Protein AF-A0A6A5BHD7-F1 (afdb_monomer_lite)

Structure (mmCIF, N/CA/C/O backbone):
data_AF-A0A6A5BHD7-F1
#
_entry.id   AF-A0A6A5BHD7-F1
#
loop_
_atom_site.group_PDB
_atom_site.id
_atom_site.type_symbol
_atom_site.label_atom_id
_atom_site.label_alt_id
_atom_site.label_comp_id
_atom_site.label_asym_id
_atom_site.label_entity_id
_atom_site.label_seq_id
_atom_site.pdbx_PDB_ins_code
_atom_site.Cartn_x
_atom_site.Cartn_y
_atom_site.Cartn_z
_atom_site.occupancy
_atom_site.B_iso_or_equiv
_atom_site.auth_seq_id
_atom_site.auth_comp_id
_atom_site.auth_asym_id
_atom_site.auth_atom_id
_atom_site.pdbx_PDB_model_num
ATOM 1 N N . MET A 1 1 ? 25.020 -2.806 3.736 1.00 28.98 1 MET A N 1
ATOM 2 C CA . MET A 1 1 ? 23.870 -2.711 4.658 1.00 28.98 1 MET A CA 1
ATOM 3 C C . MET A 1 1 ? 22.993 -1.577 4.159 1.00 28.98 1 MET A C 1
ATOM 5 O O . MET A 1 1 ? 23.490 -0.468 4.025 1.00 28.98 1 MET A O 1
ATOM 9 N N . SER A 1 2 ? 21.766 -1.870 3.727 1.00 33.91 2 SER A N 1
ATOM 10 C CA . SER A 1 2 ? 20.830 -0.842 3.258 1.00 33.91 2 SER A CA 1
ATOM 11 C C . SER A 1 2 ? 20.246 -0.169 4.496 1.00 33.91 2 SER A C 1
ATOM 13 O O . SER A 1 2 ? 19.493 -0.805 5.227 1.00 33.91 2 SER A O 1
ATOM 15 N N . HIS A 1 3 ? 20.656 1.067 4.783 1.00 40.78 3 HIS A N 1
ATOM 16 C CA . HIS A 1 3 ? 20.033 1.855 5.842 1.00 40.78 3 HIS A CA 1
ATOM 17 C C . HIS A 1 3 ? 18.577 2.105 5.439 1.00 40.78 3 HIS A C 1
ATOM 19 O O . HIS A 1 3 ? 18.302 2.838 4.489 1.00 40.78 3 HIS A O 1
ATOM 25 N N . ARG A 1 4 ? 17.641 1.430 6.111 1.00 53.47 4 ARG A N 1
ATOM 26 C CA . ARG A 1 4 ? 16.209 1.652 5.914 1.00 53.47 4 ARG A CA 1
ATOM 27 C C . ARG A 1 4 ? 15.870 3.001 6.536 1.00 53.47 4 ARG A C 1
ATOM 29 O O . ARG A 1 4 ? 16.012 3.181 7.741 1.00 53.47 4 ARG A O 1
ATOM 36 N N . HIS A 1 5 ? 15.485 3.962 5.703 1.00 55.59 5 HIS A N 1
ATOM 37 C CA . HIS A 1 5 ? 15.100 5.282 6.186 1.00 55.59 5 HIS A CA 1
ATOM 38 C C . HIS A 1 5 ? 13.747 5.220 6.917 1.00 55.59 5 HIS A C 1
ATOM 40 O O . HIS A 1 5 ? 12.854 4.480 6.481 1.00 55.59 5 HIS A O 1
ATOM 46 N N . PRO A 1 6 ? 13.572 5.990 8.005 1.00 58.59 6 PRO A N 1
ATOM 47 C CA . PRO A 1 6 ? 12.284 6.119 8.671 1.00 58.59 6 PRO A CA 1
ATOM 48 C C . PRO A 1 6 ? 11.197 6.618 7.704 1.00 58.59 6 PRO A C 1
ATOM 50 O O . PRO A 1 6 ? 11.456 7.379 6.773 1.00 58.59 6 PRO A O 1
ATOM 53 N N . LEU A 1 7 ? 9.956 6.198 7.938 1.00 65.31 7 LEU A N 1
ATOM 54 C CA . LEU A 1 7 ? 8.751 6.696 7.295 1.00 65.31 7 LEU A CA 1
ATOM 55 C C . LEU A 1 7 ? 8.482 8.036 7.955 1.00 65.31 7 LEU A C 1
ATOM 57 O O . LEU A 1 7 ? 7.731 8.168 8.925 1.00 65.31 7 LEU A O 1
ATOM 61 N N . GLU A 1 8 ? 9.163 9.047 7.442 1.00 71.19 8 GLU A N 1
ATOM 62 C CA . GLU A 1 8 ? 8.955 10.412 7.867 1.00 71.19 8 GLU A CA 1
ATOM 63 C C . GLU A 1 8 ? 7.614 10.882 7.300 1.00 71.19 8 GLU A C 1
ATOM 65 O O . GLU A 1 8 ? 7.475 11.215 6.122 1.00 71.19 8 GLU A O 1
ATOM 70 N N . THR A 1 9 ? 6.586 10.900 8.149 1.00 68.88 9 THR A N 1
ATOM 71 C CA . THR A 1 9 ? 5.260 11.430 7.795 1.00 68.88 9 THR A CA 1
ATOM 72 C C . THR A 1 9 ? 5.340 12.867 7.273 1.00 68.88 9 THR A C 1
ATOM 74 O O . THR A 1 9 ? 4.521 13.272 6.446 1.00 68.88 9 THR A O 1
ATOM 77 N N . GLU A 1 10 ? 6.354 13.623 7.694 1.00 73.94 10 GLU A N 1
ATOM 78 C CA . GLU A 1 10 ? 6.669 14.947 7.157 1.00 73.94 10 GLU A CA 1
ATOM 79 C C . GLU A 1 10 ? 7.048 14.894 5.673 1.00 73.94 10 GLU A C 1
ATOM 81 O O . GLU A 1 10 ? 6.494 15.656 4.881 1.00 73.94 10 GLU A O 1
ATOM 86 N N . VAL A 1 11 ? 7.898 13.946 5.262 1.00 78.62 11 VAL A N 1
ATOM 87 C CA . VAL A 1 11 ? 8.278 13.734 3.854 1.00 78.62 11 VAL A CA 1
ATOM 88 C C . VAL A 1 11 ? 7.065 13.341 3.021 1.00 78.62 11 VAL A C 1
ATOM 90 O O . VAL A 1 11 ? 6.860 13.879 1.932 1.00 78.62 11 VAL A O 1
ATOM 93 N N . LEU A 1 12 ? 6.212 12.456 3.542 1.00 80.25 12 LEU A N 1
ATOM 94 C CA . LEU A 1 12 ? 4.967 12.083 2.872 1.00 80.25 12 LEU A CA 1
ATOM 95 C C . LEU A 1 12 ? 4.050 13.302 2.695 1.00 80.25 12 LEU A C 1
ATOM 97 O O . LEU A 1 12 ? 3.541 13.559 1.605 1.00 80.25 12 LEU A O 1
ATOM 101 N N . THR A 1 13 ? 3.868 14.082 3.758 1.00 79.94 13 THR A N 1
ATOM 102 C CA . THR A 1 13 ? 3.036 15.290 3.739 1.00 79.94 13 THR A CA 1
ATOM 103 C C . THR A 1 13 ? 3.578 16.314 2.745 1.00 79.94 13 THR A C 1
ATOM 105 O O . THR A 1 13 ? 2.802 16.893 1.979 1.00 79.94 13 THR A O 1
ATOM 108 N N . ALA A 1 14 ? 4.899 16.502 2.706 1.00 83.81 14 ALA A N 1
ATOM 109 C CA . ALA A 1 14 ? 5.571 17.360 1.742 1.00 83.81 14 ALA A CA 1
ATOM 110 C C . ALA A 1 14 ? 5.354 16.860 0.309 1.00 83.81 14 ALA A C 1
ATOM 112 O O . ALA A 1 14 ? 4.962 17.651 -0.547 1.00 83.81 14 ALA A O 1
ATOM 113 N N . LEU A 1 15 ? 5.520 15.558 0.049 1.00 86.06 15 LEU A N 1
ATOM 114 C CA . LEU A 1 15 ? 5.271 14.954 -1.261 1.00 86.06 15 LEU A CA 1
ATOM 115 C C . LEU A 1 15 ? 3.849 15.253 -1.747 1.00 86.06 15 LEU A C 1
ATOM 117 O O . LEU A 1 15 ? 3.682 15.807 -2.831 1.00 86.06 15 LEU A O 1
ATOM 121 N N . TYR A 1 16 ? 2.825 14.970 -0.940 1.00 84.81 16 TYR A N 1
ATOM 122 C CA . TYR A 1 16 ? 1.438 15.264 -1.316 1.00 84.81 16 TYR A CA 1
ATOM 123 C C . TYR A 1 16 ? 1.171 16.759 -1.489 1.00 84.81 16 TYR A C 1
ATOM 125 O O . TYR A 1 16 ? 0.423 17.151 -2.386 1.00 84.81 16 TYR A O 1
ATOM 133 N N . HIS A 1 17 ? 1.803 17.609 -0.677 1.00 83.38 17 HIS A N 1
ATOM 134 C CA . HIS A 1 17 ? 1.739 19.051 -0.869 1.00 83.38 17 HIS A CA 1
ATOM 135 C C . HIS A 1 17 ? 2.316 19.453 -2.236 1.00 83.38 17 HIS A C 1
ATOM 137 O O . HIS A 1 17 ? 1.659 20.189 -2.970 1.00 83.38 17 HIS A O 1
ATOM 143 N N . TYR A 1 18 ? 3.479 18.930 -2.630 1.00 83.75 18 TYR A N 1
ATOM 144 C CA . TYR A 1 18 ? 4.060 19.181 -3.952 1.00 83.75 18 TYR A CA 1
ATOM 145 C C . TYR A 1 18 ? 3.189 18.651 -5.089 1.00 83.75 18 TYR A C 1
ATOM 147 O O . TYR A 1 18 ? 2.979 19.374 -6.058 1.00 83.75 18 TYR A O 1
ATOM 155 N N . LEU A 1 19 ? 2.627 17.449 -4.955 1.00 83.94 19 LEU A N 1
ATOM 156 C CA . LEU A 1 19 ? 1.719 16.875 -5.952 1.00 83.94 19 LEU A CA 1
ATOM 157 C C . LEU A 1 19 ? 0.441 17.702 -6.132 1.00 83.94 19 LEU A C 1
ATOM 159 O O . LEU A 1 19 ? -0.115 17.751 -7.227 1.00 83.94 19 LEU A O 1
ATOM 163 N N . SER A 1 20 ? -0.008 18.387 -5.077 1.00 80.88 20 SER A N 1
ATOM 164 C CA . SER A 1 20 ? -1.163 19.285 -5.139 1.00 80.88 20 SER A CA 1
ATOM 165 C C . SER A 1 20 ? -0.862 20.647 -5.777 1.00 80.88 20 SER A C 1
ATOM 167 O O . SER A 1 20 ? -1.795 21.322 -6.220 1.00 80.88 20 SER A O 1
ATOM 169 N N . LYS A 1 21 ? 0.413 21.063 -5.867 1.00 81.19 21 LYS A N 1
ATOM 170 C CA . LYS A 1 21 ? 0.779 22.361 -6.453 1.00 81.19 21 LYS A CA 1
ATOM 171 C C . LYS A 1 21 ? 0.389 22.410 -7.925 1.00 81.19 21 LYS A C 1
ATOM 173 O O . LYS A 1 21 ? 0.628 21.476 -8.686 1.00 81.19 21 LYS A O 1
ATOM 178 N N . LYS A 1 22 ? -0.193 23.540 -8.318 1.00 80.88 22 LYS A N 1
ATOM 179 C CA . LYS A 1 22 ? -0.599 23.798 -9.697 1.00 80.88 22 LYS A CA 1
ATOM 180 C C . LYS A 1 22 ? 0.584 24.313 -10.516 1.00 80.88 22 LYS A C 1
ATOM 182 O O . LYS A 1 22 ? 1.356 25.148 -10.044 1.00 80.88 22 LYS A O 1
ATOM 187 N N . ASN A 1 23 ? 0.728 23.813 -11.739 1.00 80.00 23 ASN A N 1
ATOM 188 C CA . ASN A 1 23 ? 1.679 24.327 -12.721 1.00 80.00 23 ASN A CA 1
ATOM 189 C C . ASN A 1 23 ? 1.184 25.669 -13.313 1.00 80.00 23 ASN A C 1
ATOM 191 O O . ASN A 1 23 ? 0.120 26.178 -12.955 1.00 80.00 23 ASN A O 1
ATOM 195 N N . LYS A 1 24 ? 1.937 26.239 -14.265 1.00 82.12 24 LYS A N 1
ATOM 196 C CA . LYS A 1 24 ? 1.553 27.475 -14.982 1.00 82.12 24 LYS A CA 1
ATOM 197 C C . LYS A 1 24 ? 0.219 27.360 -15.743 1.00 82.12 24 LYS A C 1
ATOM 199 O O . LYS A 1 24 ? -0.379 28.379 -16.062 1.00 82.12 24 LYS A O 1
ATOM 204 N N . HIS A 1 25 ? -0.236 26.137 -16.011 1.00 78.25 25 HIS A N 1
ATOM 205 C CA . HIS A 1 25 ? -1.494 25.808 -16.682 1.00 78.25 25 HIS A CA 1
ATOM 206 C C . HIS A 1 25 ? -2.632 25.478 -15.698 1.00 78.25 25 HIS A C 1
ATOM 208 O O . HIS A 1 25 ? -3.688 25.026 -16.120 1.00 78.25 25 HIS A O 1
ATOM 214 N N . LEU A 1 26 ? -2.442 25.727 -14.394 1.00 76.50 26 LEU A N 1
ATOM 215 C CA . LEU A 1 26 ? -3.400 25.446 -13.316 1.00 76.50 26 LEU A CA 1
ATOM 216 C C . LEU A 1 26 ? -3.685 23.953 -13.063 1.00 76.50 26 LEU A C 1
ATOM 218 O O . LEU A 1 26 ? -4.644 23.620 -12.363 1.00 76.50 26 LEU A O 1
ATOM 222 N N . GLU A 1 27 ? -2.824 23.063 -13.553 1.00 71.94 27 GLU A N 1
ATOM 223 C CA . GLU A 1 27 ? -2.948 21.612 -13.397 1.00 71.94 27 GLU A CA 1
ATOM 224 C C . GLU A 1 27 ? -2.026 21.091 -12.289 1.00 71.94 27 GLU A C 1
ATOM 226 O O . GLU A 1 27 ? -0.867 21.502 -12.180 1.00 71.94 27 GLU A O 1
ATOM 231 N N . SER A 1 28 ? -2.515 20.140 -11.494 1.00 75.88 28 SER A N 1
ATOM 232 C CA . SER A 1 28 ? -1.716 19.407 -10.506 1.00 75.88 28 SER A CA 1
ATOM 233 C C . SER A 1 28 ? -1.125 18.148 -11.150 1.00 75.88 28 SER A C 1
ATOM 235 O O . SER A 1 28 ? -1.884 17.296 -11.602 1.00 75.88 28 SER A O 1
ATOM 237 N N . CYS A 1 29 ? 0.210 18.049 -11.216 1.00 75.12 29 CYS A N 1
ATOM 238 C CA . CYS A 1 29 ? 1.005 16.887 -11.665 1.00 75.12 29 CYS A CA 1
ATOM 239 C C . CYS A 1 29 ? 0.253 15.842 -12.538 1.00 75.12 29 CYS A C 1
ATOM 241 O O . CYS A 1 29 ? 0.052 14.709 -12.099 1.00 75.12 29 CYS A O 1
ATOM 243 N N . PRO A 1 30 ? -0.132 16.165 -13.792 1.00 70.00 30 PRO A N 1
ATOM 244 C CA . PRO A 1 30 ? -1.122 15.392 -14.564 1.00 70.00 30 PRO A CA 1
ATOM 245 C C . PRO A 1 30 ? -0.683 13.967 -14.952 1.00 70.00 30 PRO A C 1
ATOM 247 O O . PRO A 1 30 ? -1.522 13.133 -15.323 1.00 70.00 30 PRO A O 1
ATOM 250 N N . CYS A 1 31 ? 0.622 13.694 -14.876 1.00 78.62 31 CYS A N 1
ATOM 251 C CA . CYS A 1 31 ? 1.233 12.399 -15.177 1.00 78.62 31 CYS A CA 1
ATOM 252 C C . CYS A 1 31 ? 1.369 11.489 -13.949 1.00 78.62 31 CYS A C 1
ATOM 254 O O . CYS A 1 31 ? 1.726 10.323 -14.104 1.00 78.62 31 CYS A O 1
ATOM 256 N N . VAL A 1 32 ? 1.116 12.004 -12.743 1.00 81.50 32 VAL A N 1
ATOM 257 C CA . VAL A 1 32 ? 1.241 11.238 -11.503 1.00 81.50 32 VAL A CA 1
ATOM 258 C C . VAL A 1 32 ? -0.152 10.853 -11.026 1.00 81.50 32 VAL A C 1
ATOM 260 O O . VAL A 1 32 ? -0.992 11.705 -10.732 1.00 81.50 32 VAL A O 1
ATOM 263 N N . ILE A 1 33 ? -0.392 9.547 -10.964 1.00 83.44 33 ILE A N 1
ATOM 264 C CA . ILE A 1 33 ? -1.601 8.979 -10.377 1.00 83.44 33 ILE A CA 1
ATOM 265 C C . ILE A 1 33 ? -1.223 8.444 -9.006 1.00 83.44 33 ILE A C 1
ATOM 267 O O . ILE A 1 33 ? -0.266 7.679 -8.894 1.00 83.44 33 ILE A O 1
ATOM 271 N N . VAL A 1 34 ? -1.966 8.840 -7.978 1.00 86.25 34 VAL A N 1
ATOM 272 C CA . VAL A 1 34 ? -1.714 8.380 -6.613 1.00 86.25 34 VAL A CA 1
ATOM 273 C C . VAL A 1 34 ? -2.945 7.665 -6.071 1.00 86.25 34 VAL A C 1
ATOM 275 O O . VAL A 1 34 ? -4.051 8.207 -6.157 1.00 86.25 34 VAL A O 1
ATOM 278 N N . PRO A 1 35 ? -2.778 6.458 -5.506 1.00 91.50 35 PRO A N 1
ATOM 279 C CA . PRO A 1 35 ? -3.878 5.738 -4.884 1.00 91.50 35 PRO A CA 1
ATOM 280 C C . PRO A 1 35 ? -4.450 6.493 -3.683 1.00 91.50 35 PRO A C 1
ATOM 282 O O . PRO A 1 35 ? -3.782 7.334 -3.072 1.00 91.50 35 PRO A O 1
ATOM 285 N N . GLN A 1 36 ? -5.670 6.131 -3.283 1.00 92.94 36 GLN A N 1
ATOM 286 C CA . GLN A 1 36 ? -6.242 6.603 -2.020 1.00 92.94 36 GLN A CA 1
ATOM 287 C C . GLN A 1 36 ? -5.286 6.267 -0.879 1.00 92.94 36 GLN A C 1
ATOM 289 O O . GLN A 1 36 ? -4.905 5.109 -0.724 1.00 92.94 36 GLN A O 1
ATOM 294 N N . THR A 1 37 ? -4.876 7.268 -0.106 1.00 94.62 37 THR A N 1
ATOM 295 C CA . THR A 1 37 ? -3.832 7.094 0.908 1.00 94.62 37 THR A CA 1
ATOM 296 C C . THR A 1 37 ? -4.228 7.772 2.205 1.00 94.62 37 THR A C 1
ATOM 298 O O . THR A 1 37 ? -4.545 8.958 2.225 1.00 94.62 37 THR A O 1
ATOM 301 N N . ILE A 1 38 ? -4.196 7.021 3.297 1.00 93.94 38 ILE A N 1
ATOM 302 C CA . ILE A 1 38 ? -4.609 7.449 4.628 1.00 93.94 38 ILE A CA 1
ATOM 303 C C . ILE A 1 38 ? -3.418 7.318 5.561 1.00 93.94 38 ILE A C 1
ATOM 305 O O . ILE A 1 38 ? -2.790 6.264 5.647 1.00 93.94 38 ILE A O 1
ATOM 309 N N . VAL A 1 39 ? -3.119 8.396 6.270 1.00 92.69 39 VAL A N 1
ATOM 310 C CA . VAL A 1 39 ? -2.067 8.428 7.281 1.00 92.69 39 VAL A CA 1
ATOM 311 C C . VAL A 1 39 ? -2.676 8.072 8.627 1.00 92.69 39 VAL A C 1
ATOM 313 O O . VAL A 1 39 ? -3.694 8.643 9.023 1.00 92.69 39 VAL A O 1
ATOM 316 N N . TYR A 1 40 ? -2.043 7.133 9.319 1.00 90.88 40 TYR A N 1
ATOM 317 C CA . TYR A 1 40 ? -2.366 6.746 10.682 1.00 90.88 40 TYR A CA 1
ATOM 318 C C . TYR A 1 40 ? -1.301 7.268 11.639 1.00 90.88 40 TYR A C 1
ATOM 320 O O . TYR A 1 40 ? -0.113 6.981 11.484 1.00 90.88 40 TYR A O 1
ATOM 328 N N . GLU A 1 41 ? -1.743 7.983 12.670 1.00 88.50 41 GLU A N 1
ATOM 329 C CA . GLU A 1 41 ? -0.914 8.375 13.808 1.00 88.50 41 GLU A CA 1
ATOM 330 C C . GLU A 1 41 ? -1.660 8.058 15.099 1.00 88.50 41 GLU A C 1
ATOM 332 O O . GLU A 1 41 ? -2.876 8.235 15.184 1.00 88.50 41 GLU A O 1
ATOM 337 N N . HIS A 1 42 ? -0.936 7.577 16.110 1.00 84.25 42 HIS A N 1
ATOM 338 C CA . HIS A 1 42 ? -1.503 7.258 17.423 1.00 84.25 42 HIS A CA 1
ATOM 339 C C . HIS A 1 42 ? -2.784 6.404 17.347 1.00 84.25 42 HIS A C 1
ATOM 341 O O . HIS A 1 42 ? -3.722 6.640 18.101 1.00 84.25 42 HIS A O 1
ATOM 347 N N . ASN A 1 43 ? -2.827 5.414 16.443 1.00 84.00 43 ASN A N 1
ATOM 348 C CA . ASN A 1 43 ? -3.962 4.507 16.215 1.00 84.00 43 ASN A CA 1
ATOM 349 C C . ASN A 1 43 ? -5.217 5.118 15.546 1.00 84.00 43 ASN A C 1
ATOM 351 O O . ASN A 1 43 ? -6.237 4.433 15.419 1.00 84.00 43 ASN A O 1
ATOM 355 N N . PHE A 1 44 ? -5.168 6.360 15.059 1.00 88.00 44 PHE A N 1
ATOM 356 C CA . PHE A 1 44 ? -6.303 7.000 14.386 1.00 88.00 44 PHE A CA 1
ATOM 357 C C . PHE A 1 44 ? -5.916 7.539 13.003 1.00 88.00 44 PHE A C 1
ATOM 359 O O . PHE A 1 44 ? -4.775 7.963 12.804 1.00 88.00 44 PHE A O 1
ATOM 366 N N . PRO A 1 45 ? -6.846 7.524 12.030 1.00 91.69 45 PRO A N 1
ATOM 367 C CA . PRO A 1 45 ? -6.612 8.177 10.752 1.00 91.69 45 PRO A CA 1
ATOM 368 C C . PRO A 1 45 ? -6.542 9.694 10.974 1.00 91.69 45 PRO A C 1
ATOM 370 O O . PRO A 1 45 ? -7.446 10.280 11.569 1.00 91.69 45 PRO A O 1
ATOM 373 N N . THR A 1 46 ? -5.480 10.340 10.496 1.00 91.38 46 THR A N 1
ATOM 374 C CA . THR A 1 46 ? -5.264 11.789 10.668 1.00 91.38 46 THR A CA 1
ATOM 375 C C . THR A 1 46 ? -5.514 12.577 9.393 1.00 91.38 46 THR A C 1
ATOM 377 O O . THR A 1 46 ? -6.044 13.692 9.432 1.00 91.38 46 THR A O 1
ATOM 380 N N . VAL A 1 47 ? -5.156 11.995 8.249 1.00 92.25 47 VAL A N 1
ATOM 381 C CA . VAL A 1 47 ? -5.272 12.619 6.933 1.00 92.25 47 VAL A CA 1
ATOM 382 C C . VAL A 1 47 ? -5.616 11.566 5.892 1.00 92.25 47 VAL A C 1
ATOM 384 O O . VAL A 1 47 ? -5.053 10.475 5.904 1.00 92.25 47 VAL A O 1
ATOM 387 N N . TRP A 1 48 ? -6.485 11.920 4.948 1.00 93.56 48 TRP A N 1
ATOM 388 C CA . TRP A 1 48 ? -6.761 11.122 3.758 1.00 93.56 48 TRP A CA 1
ATOM 389 C C . TRP A 1 48 ? -6.498 11.947 2.500 1.00 93.56 48 TRP A C 1
ATOM 391 O O . TRP A 1 48 ? -7.159 12.953 2.233 1.00 93.56 48 TRP A O 1
ATOM 401 N N . TYR A 1 49 ? -5.509 11.508 1.731 1.00 91.75 49 TYR A N 1
ATOM 402 C CA . TYR A 1 49 ? -5.176 12.016 0.412 1.00 91.75 49 TYR A CA 1
ATOM 403 C C . TYR A 1 49 ? -5.945 11.245 -0.656 1.00 91.75 49 TYR A C 1
ATOM 405 O O . TYR A 1 49 ? -5.841 10.020 -0.765 1.00 91.75 49 TYR A O 1
ATOM 413 N N . GLN A 1 50 ? -6.708 11.986 -1.452 1.00 89.44 50 GLN A N 1
ATOM 414 C CA . GLN A 1 50 ? -7.545 11.458 -2.514 1.00 89.44 50 GLN A CA 1
ATOM 415 C C . GLN A 1 50 ? -7.267 12.214 -3.807 1.00 89.44 50 GLN A C 1
ATOM 417 O O . GLN A 1 50 ? -7.340 13.442 -3.846 1.00 89.44 50 GLN A O 1
ATOM 422 N N . GLN A 1 51 ? -7.017 11.481 -4.886 1.00 84.88 51 GLN A N 1
ATOM 423 C CA . GLN A 1 51 ? -7.081 12.045 -6.226 1.00 84.88 51 GLN A CA 1
ATOM 424 C C . GLN A 1 51 ? -8.514 11.914 -6.754 1.00 84.88 51 GLN A C 1
ATOM 426 O O . GLN A 1 51 ? -9.147 10.862 -6.641 1.00 84.88 51 GLN A O 1
ATOM 431 N N . THR A 1 52 ? -9.058 13.010 -7.272 1.00 80.12 52 THR A N 1
ATOM 432 C CA . THR A 1 52 ? -10.388 13.031 -7.894 1.00 80.12 52 THR A CA 1
ATOM 433 C C . THR A 1 52 ? -10.335 12.519 -9.332 1.00 80.12 52 THR A C 1
ATOM 435 O O . THR A 1 52 ? -9.262 12.421 -9.925 1.00 80.12 52 THR A O 1
ATOM 438 N N . ALA A 1 53 ? -11.502 12.253 -9.931 1.00 76.50 53 ALA A N 1
ATOM 439 C CA . ALA A 1 53 ? -11.604 11.884 -11.347 1.00 76.50 53 ALA A CA 1
ATOM 440 C C . ALA A 1 53 ? -10.944 12.918 -12.284 1.00 76.50 53 ALA A C 1
ATOM 442 O O . ALA A 1 53 ? -10.368 12.553 -13.304 1.00 76.50 53 ALA A O 1
ATOM 443 N N . ASN A 1 54 ? -10.936 14.194 -11.884 1.00 76.81 54 ASN A N 1
ATOM 444 C CA . ASN A 1 54 ? -10.317 15.291 -12.631 1.00 76.81 54 ASN A CA 1
ATOM 445 C C . ASN A 1 54 ? -8.802 15.411 -12.378 1.00 76.81 54 ASN A C 1
ATOM 447 O O . ASN A 1 54 ? -8.209 16.442 -12.677 1.00 76.81 54 ASN A O 1
ATOM 451 N N . LYS A 1 55 ? -8.177 14.391 -11.774 1.00 71.94 55 LYS A N 1
ATOM 452 C CA . LYS A 1 55 ? -6.765 14.357 -11.356 1.00 71.94 55 LYS A CA 1
ATOM 453 C C . LYS A 1 55 ? -6.359 15.406 -10.317 1.00 71.94 55 LYS A C 1
ATOM 455 O O . LYS A 1 55 ? -5.191 15.450 -9.940 1.00 71.94 55 LYS A O 1
ATOM 460 N N . GLU A 1 56 ? -7.299 16.191 -9.793 1.00 76.62 56 GLU A N 1
ATOM 461 C CA . GLU A 1 56 ? -7.025 17.116 -8.695 1.00 76.62 56 GLU A CA 1
ATOM 462 C C . GLU A 1 56 ? -6.822 16.360 -7.382 1.00 76.62 56 GLU A C 1
ATOM 464 O O . GLU A 1 56 ? -7.587 15.445 -7.054 1.00 76.62 56 GLU A O 1
ATOM 469 N N . PHE A 1 57 ? -5.825 16.792 -6.614 1.00 82.81 57 PHE A N 1
ATOM 470 C CA . PHE A 1 57 ? -5.534 16.274 -5.285 1.00 82.81 57 PHE A CA 1
ATOM 471 C C . PHE A 1 57 ? -6.368 16.982 -4.224 1.00 82.81 57 PHE A C 1
ATOM 473 O O . PHE A 1 57 ? -6.359 18.208 -4.118 1.00 82.81 57 PHE A O 1
ATOM 480 N N . LYS A 1 58 ? -7.054 16.193 -3.399 1.00 83.56 58 LYS A N 1
ATOM 481 C CA . LYS A 1 58 ? -7.804 16.654 -2.233 1.00 83.56 58 LYS A CA 1
ATOM 482 C C . LYS A 1 58 ? -7.244 16.020 -0.967 1.00 83.56 58 LYS A C 1
ATOM 484 O O . LYS A 1 58 ? -6.842 14.858 -0.956 1.00 83.56 58 LYS A O 1
ATOM 489 N N . LYS A 1 59 ? -7.245 16.809 0.105 1.00 87.75 59 LYS A N 1
ATOM 490 C CA . LYS A 1 59 ? -6.891 16.392 1.460 1.00 87.75 59 LYS A CA 1
ATOM 491 C C . LYS A 1 59 ? -8.148 16.469 2.319 1.00 87.75 59 LYS A C 1
ATOM 493 O O . LYS A 1 59 ? -8.728 17.545 2.425 1.00 87.75 59 LYS A O 1
ATOM 498 N N . LYS A 1 60 ? -8.532 15.352 2.929 1.00 89.38 60 LYS A N 1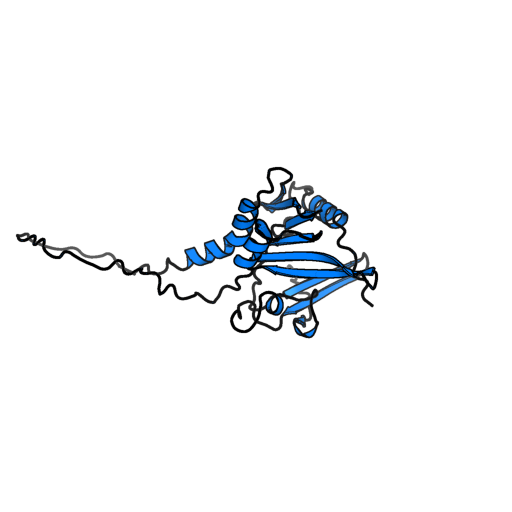
ATOM 499 C CA . LYS A 1 60 ? -9.578 15.273 3.954 1.00 89.38 60 LYS A CA 1
ATOM 500 C C . LYS A 1 60 ? -8.935 15.128 5.328 1.00 89.38 60 LYS 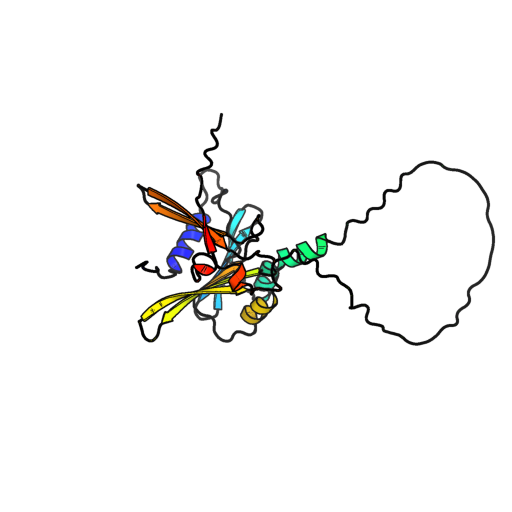A C 1
ATOM 502 O O . LYS A 1 60 ? -7.896 14.473 5.462 1.00 89.38 60 LYS A O 1
ATOM 507 N N . SER A 1 61 ? -9.533 15.735 6.346 1.00 87.19 61 SER A N 1
ATOM 508 C CA . SER A 1 61 ? -9.037 15.662 7.726 1.00 87.19 61 SER A CA 1
ATOM 509 C C . SER A 1 61 ? -10.158 15.808 8.748 1.00 87.19 61 SER A C 1
ATOM 511 O O . SER A 1 61 ? -11.226 16.340 8.448 1.00 87.19 61 SER A O 1
ATOM 513 N N . GLY A 1 62 ? -9.903 15.367 9.979 1.00 82.88 62 GLY A N 1
ATOM 514 C CA . GLY A 1 62 ? -10.861 15.494 11.074 1.00 82.88 62 GLY A CA 1
ATOM 515 C C . GLY A 1 62 ? -12.109 14.642 10.841 1.00 82.88 62 GLY A C 1
ATOM 516 O O . GLY A 1 62 ? -12.010 13.438 10.627 1.00 82.88 62 GLY A O 1
ATOM 517 N N . LYS A 1 63 ? -13.293 15.265 10.878 1.00 74.88 63 LYS A N 1
ATOM 518 C CA . LYS A 1 63 ? -14.590 14.560 10.834 1.00 74.88 63 LYS A CA 1
ATOM 519 C C . LYS A 1 63 ? -14.882 13.848 9.508 1.00 74.88 63 LYS A C 1
ATOM 521 O O . LYS A 1 63 ? -15.776 13.015 9.458 1.00 74.88 63 LYS A O 1
ATOM 526 N N . GLU A 1 64 ? -14.135 14.155 8.452 1.00 78.00 64 GLU A N 1
ATOM 527 C CA . GLU A 1 64 ? -14.284 13.528 7.132 1.00 78.00 64 GLU A CA 1
ATOM 528 C C . GLU A 1 64 ? -13.620 12.140 7.038 1.00 78.00 64 GLU A C 1
ATOM 530 O O . GLU A 1 64 ? -13.751 11.455 6.023 1.00 78.00 64 GLU A O 1
ATOM 535 N N . LEU A 1 65 ? -12.896 11.718 8.080 1.00 86.38 65 LEU A N 1
ATOM 536 C CA . LEU A 1 65 ? -12.174 10.446 8.147 1.00 86.38 65 LEU A CA 1
ATOM 537 C C . LEU A 1 65 ? -13.030 9.348 8.778 1.00 86.38 65 LEU A C 1
ATOM 539 O O . LEU A 1 65 ? -12.683 8.769 9.806 1.00 86.38 65 LEU A O 1
ATOM 543 N N . GLU A 1 66 ? -14.177 9.069 8.164 1.00 89.88 66 GLU A N 1
ATOM 544 C CA . GLU A 1 66 ? -15.064 8.011 8.633 1.00 89.88 66 GLU A CA 1
ATOM 545 C C . GLU A 1 66 ? -14.603 6.633 8.138 1.00 89.88 66 GLU A C 1
ATOM 547 O O . GLU A 1 66 ? -14.447 6.393 6.940 1.00 89.88 66 GLU A O 1
ATOM 552 N N . THR A 1 67 ? -14.468 5.682 9.061 1.00 91.69 67 THR A N 1
ATOM 553 C CA . THR A 1 67 ? -14.062 4.297 8.788 1.00 91.69 67 THR A CA 1
ATOM 554 C C . THR A 1 67 ? -14.918 3.610 7.718 1.00 91.69 67 THR A C 1
ATOM 556 O O . THR A 1 67 ? -14.391 2.911 6.854 1.00 91.69 67 THR A O 1
ATOM 559 N N . LYS A 1 68 ? -16.235 3.851 7.717 1.00 92.25 68 LYS A N 1
ATOM 560 C CA . LYS A 1 68 ? -17.152 3.314 6.698 1.00 92.25 68 LYS A CA 1
ATOM 561 C C . LYS A 1 68 ? -16.875 3.881 5.306 1.00 92.25 68 LYS A C 1
ATOM 563 O O . LYS A 1 68 ? -16.933 3.146 4.324 1.00 92.25 68 LYS A O 1
ATOM 568 N N . ALA A 1 69 ? -16.541 5.168 5.214 1.00 92.56 69 ALA A N 1
ATOM 569 C CA . ALA A 1 69 ? -16.185 5.796 3.945 1.00 92.56 69 ALA A CA 1
ATOM 570 C C . ALA A 1 69 ? -14.883 5.208 3.380 1.00 92.56 69 ALA A C 1
ATOM 572 O O . ALA A 1 69 ? -14.803 4.943 2.182 1.00 92.56 69 ALA A O 1
ATOM 573 N N . ILE A 1 70 ? -13.901 4.941 4.249 1.00 93.69 70 ILE A N 1
ATOM 574 C CA . ILE A 1 70 ? -12.640 4.283 3.880 1.00 93.69 70 ILE A CA 1
ATOM 575 C C . ILE A 1 70 ? -12.915 2.883 3.317 1.00 93.69 70 ILE A C 1
ATOM 577 O O . ILE A 1 70 ? -12.476 2.573 2.210 1.00 93.69 70 ILE A O 1
ATOM 581 N N . MET A 1 71 ? -13.693 2.069 4.040 1.00 94.88 71 MET A N 1
ATOM 582 C CA . MET A 1 71 ? -14.083 0.723 3.607 1.00 94.88 71 MET A CA 1
ATOM 583 C C . MET A 1 71 ? -14.743 0.742 2.220 1.00 94.88 71 MET A C 1
ATOM 585 O O . MET A 1 71 ? -14.327 0.019 1.313 1.00 94.88 71 MET A O 1
ATOM 589 N N . ASN A 1 72 ? -15.738 1.610 2.027 1.00 92.56 72 ASN A N 1
ATOM 590 C CA . ASN A 1 72 ? -16.468 1.711 0.764 1.00 92.56 72 ASN A CA 1
ATOM 591 C C . ASN A 1 72 ? -15.568 2.143 -0.403 1.00 92.56 72 ASN A C 1
ATOM 593 O O . ASN A 1 72 ? -15.711 1.638 -1.516 1.00 92.56 72 ASN A O 1
ATOM 597 N N . GLU A 1 73 ? -14.644 3.080 -0.178 1.00 92.19 73 GLU A N 1
ATOM 598 C CA . GLU A 1 73 ? -13.748 3.547 -1.237 1.00 92.19 73 GLU A CA 1
ATOM 599 C C . GLU A 1 73 ? -12.751 2.456 -1.650 1.00 92.19 73 GLU A C 1
ATOM 601 O O . GLU A 1 73 ? -12.572 2.197 -2.841 1.00 92.19 73 GLU A O 1
ATOM 606 N N . PHE A 1 74 ? -12.122 1.791 -0.680 1.00 93.69 74 PHE A N 1
ATOM 607 C CA . PHE A 1 74 ? -11.063 0.816 -0.944 1.00 93.69 74 PHE A CA 1
ATOM 608 C C . PHE A 1 74 ? -11.608 -0.455 -1.609 1.00 93.69 74 PHE A C 1
ATOM 610 O O . PHE A 1 74 ? -10.930 -1.055 -2.441 1.00 93.69 74 PHE A O 1
ATOM 617 N N . THR A 1 75 ? -12.860 -0.821 -1.324 1.00 92.62 75 THR A N 1
ATOM 618 C CA . THR A 1 75 ? -13.521 -2.012 -1.882 1.00 92.62 75 THR A CA 1
ATOM 619 C C . THR A 1 75 ? -14.282 -1.758 -3.189 1.00 92.62 75 THR A C 1
ATOM 621 O O . THR A 1 75 ? -14.687 -2.716 -3.855 1.00 92.62 75 THR A O 1
ATOM 624 N N . ARG A 1 76 ? -14.436 -0.496 -3.622 1.00 86.94 76 ARG A N 1
ATOM 625 C CA . ARG A 1 76 ? -15.250 -0.112 -4.793 1.00 86.94 76 ARG A CA 1
ATOM 626 C C . ARG A 1 76 ? -14.929 -0.922 -6.051 1.00 86.94 76 ARG A C 1
ATOM 628 O O . ARG A 1 76 ? -15.843 -1.385 -6.730 1.00 86.94 76 ARG A O 1
ATOM 635 N N . ASN A 1 77 ? -13.648 -1.110 -6.365 1.00 73.69 77 ASN A N 1
ATOM 636 C CA . ASN A 1 77 ? -13.228 -1.769 -7.607 1.00 73.69 77 ASN A CA 1
ATOM 637 C C . ASN A 1 77 ? -13.552 -3.272 -7.624 1.00 73.69 77 ASN A C 1
ATOM 639 O O . ASN A 1 77 ? -13.789 -3.835 -8.694 1.00 73.69 77 ASN A O 1
ATOM 643 N N . ILE A 1 78 ? -13.637 -3.912 -6.454 1.00 74.38 78 ILE A N 1
ATOM 644 C CA . ILE A 1 78 ? -14.100 -5.301 -6.340 1.00 74.38 78 ILE A CA 1
ATOM 645 C C . ILE A 1 78 ? -15.595 -5.372 -6.631 1.00 74.38 78 ILE A C 1
ATOM 647 O O . ILE A 1 78 ? -16.034 -6.207 -7.418 1.00 74.38 78 ILE A O 1
ATOM 651 N N . VAL A 1 79 ? -16.375 -4.480 -6.019 1.00 62.12 79 VAL A N 1
ATOM 652 C CA . VAL A 1 79 ? -17.834 -4.447 -6.178 1.00 62.12 79 VAL A CA 1
ATOM 653 C C . VAL A 1 79 ? -18.216 -4.175 -7.636 1.00 62.12 79 VAL A C 1
ATOM 655 O O . VAL A 1 79 ? -19.034 -4.899 -8.196 1.00 62.12 79 VAL A O 1
ATOM 658 N N . MET A 1 80 ? -17.560 -3.212 -8.289 1.00 58.47 80 MET A N 1
ATOM 659 C CA . MET A 1 80 ? -17.804 -2.898 -9.705 1.00 58.47 80 MET A CA 1
ATOM 660 C C . MET A 1 80 ? -17.447 -4.066 -10.634 1.00 58.47 80 MET A C 1
ATOM 662 O O . MET A 1 80 ? -18.203 -4.370 -11.554 1.00 58.47 80 MET A O 1
ATOM 666 N N . SER A 1 81 ? -16.347 -4.775 -10.357 1.00 54.59 81 SER A N 1
ATOM 667 C CA . SER A 1 81 ? -15.950 -5.957 -11.137 1.00 54.59 81 SER A CA 1
ATOM 668 C C . SER A 1 81 ? -16.944 -7.119 -11.006 1.00 54.59 81 SER A C 1
ATOM 670 O O . SER A 1 81 ? -17.089 -7.906 -11.936 1.00 54.59 81 SER A O 1
ATOM 672 N N . ARG A 1 82 ? -17.651 -7.231 -9.871 1.00 54.41 82 ARG A N 1
ATOM 673 C CA . ARG A 1 82 ? -18.684 -8.260 -9.650 1.00 54.41 82 ARG A CA 1
ATOM 674 C C . ARG A 1 82 ? -20.002 -7.934 -10.353 1.00 54.41 82 ARG A C 1
ATOM 676 O O . ARG A 1 82 ? -20.650 -8.845 -10.852 1.00 54.41 82 ARG A O 1
ATOM 683 N N . ILE A 1 83 ? -20.376 -6.656 -10.423 1.00 55.12 83 ILE A N 1
ATOM 684 C CA . ILE A 1 83 ? -21.610 -6.208 -11.091 1.00 55.12 83 ILE A CA 1
ATOM 685 C C . ILE A 1 83 ? -21.457 -6.242 -12.624 1.00 55.12 83 ILE A C 1
ATOM 687 O O . ILE A 1 83 ? -22.413 -6.537 -13.328 1.00 55.12 83 ILE A O 1
ATOM 691 N N . GLY A 1 84 ? -20.253 -6.010 -13.159 1.00 44.34 84 GLY A N 1
ATOM 692 C CA . GLY A 1 84 ? -19.997 -6.051 -14.607 1.00 44.34 84 GLY A CA 1
ATOM 693 C C . GLY A 1 84 ? -19.995 -7.450 -15.244 1.00 44.34 84 GLY A C 1
ATOM 694 O O . GLY A 1 84 ? -19.962 -7.551 -16.466 1.00 44.34 84 GLY A O 1
ATOM 695 N N . ALA A 1 85 ? -20.026 -8.528 -14.452 1.00 40.53 85 ALA A N 1
ATOM 696 C CA . ALA A 1 85 ? -19.997 -9.905 -14.956 1.00 40.53 85 ALA A CA 1
ATOM 697 C C . ALA A 1 85 ? -21.391 -10.494 -15.263 1.00 40.53 85 ALA A C 1
ATOM 699 O O . ALA A 1 85 ? -21.474 -11.616 -15.756 1.00 40.53 85 ALA A O 1
ATOM 700 N N . THR A 1 86 ? -22.483 -9.770 -14.988 1.00 33.66 86 THR A N 1
ATOM 701 C CA . THR A 1 86 ? -23.866 -10.268 -15.136 1.00 33.66 86 THR A CA 1
ATOM 702 C C . THR A 1 86 ? -24.625 -9.731 -16.355 1.00 33.66 86 THR A C 1
ATOM 704 O O . THR A 1 86 ? -25.803 -10.038 -16.507 1.00 33.66 86 THR A O 1
ATOM 707 N N . THR A 1 87 ? -23.991 -8.991 -17.272 1.00 34.00 87 THR A N 1
ATOM 708 C CA . THR A 1 87 ? -24.669 -8.463 -18.475 1.00 34.00 87 THR A CA 1
ATOM 709 C C . THR A 1 87 ? -23.940 -8.814 -19.771 1.00 34.00 87 THR A C 1
ATOM 711 O O . THR A 1 87 ? -23.504 -7.929 -20.501 1.00 34.00 87 THR A O 1
ATOM 714 N N . THR A 1 88 ? -23.844 -10.107 -20.089 1.00 33.06 88 THR A N 1
ATOM 715 C CA . THR A 1 88 ? -23.606 -10.546 -21.474 1.00 33.06 88 THR A CA 1
ATOM 716 C C . THR A 1 88 ? -24.476 -11.759 -21.792 1.00 33.06 88 THR A C 1
ATOM 718 O O . THR A 1 88 ? -24.018 -12.890 -21.907 1.00 33.06 88 THR A O 1
ATOM 721 N N . THR A 1 89 ? -25.778 -1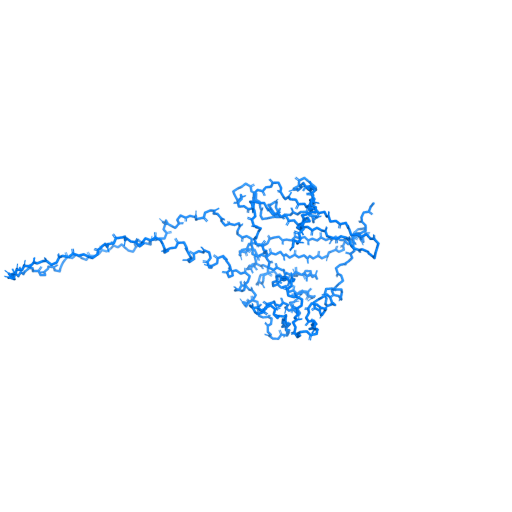1.529 -21.919 1.00 34.03 89 THR A N 1
ATOM 722 C CA . THR A 1 89 ? -26.655 -12.379 -22.735 1.00 34.03 89 THR A CA 1
ATOM 723 C C . THR A 1 89 ? -27.658 -11.459 -23.411 1.00 34.03 89 THR A C 1
ATOM 725 O O . THR A 1 89 ? -28.831 -11.405 -23.057 1.00 34.03 89 THR A O 1
ATOM 728 N N . THR A 1 90 ? -27.165 -10.660 -24.355 1.00 32.34 90 THR A N 1
ATOM 729 C CA . THR A 1 90 ? -28.033 -10.005 -25.330 1.00 32.34 90 THR A CA 1
ATOM 730 C C . THR A 1 90 ? -28.187 -11.001 -26.465 1.00 32.34 90 THR A C 1
ATOM 732 O O . THR A 1 90 ? -27.271 -11.176 -27.263 1.00 32.34 90 THR A O 1
ATOM 735 N N . GLY A 1 91 ? -29.304 -11.729 -26.455 1.00 29.91 91 GLY A N 1
ATOM 736 C CA . GLY A 1 91 ? -29.711 -12.539 -27.591 1.00 29.91 91 GLY A CA 1
ATOM 737 C C . GLY A 1 91 ? -29.860 -11.648 -28.819 1.00 29.91 91 GLY A C 1
ATOM 738 O O . GLY A 1 91 ? -30.530 -10.617 -28.767 1.00 29.91 91 GLY A O 1
ATOM 739 N N . GLU A 1 92 ? -29.215 -12.047 -29.908 1.00 30.52 92 GLU A N 1
ATOM 740 C CA . GLU A 1 92 ? -29.553 -11.581 -31.244 1.00 30.52 92 GLU A CA 1
ATOM 741 C C . GLU A 1 92 ? -30.982 -12.043 -31.557 1.00 30.52 92 GLU A C 1
ATOM 743 O O . GLU A 1 92 ? -31.259 -13.237 -31.667 1.00 30.52 92 GLU A O 1
ATOM 748 N N . GLN A 1 93 ? -31.903 -11.089 -31.673 1.00 28.81 93 GLN A N 1
ATOM 749 C CA . GLN A 1 93 ? -33.129 -11.266 -32.439 1.00 28.81 93 GLN A CA 1
ATOM 750 C C . GLN A 1 93 ? -33.202 -10.157 -33.484 1.00 28.81 93 GLN A C 1
ATOM 752 O O . GLN A 1 93 ? -33.413 -8.985 -33.167 1.00 28.81 93 GLN A O 1
ATOM 757 N N . ASP A 1 94 ? -33.003 -10.573 -34.732 1.00 31.11 94 ASP A N 1
ATOM 758 C CA . ASP A 1 94 ? -33.358 -9.842 -35.941 1.00 31.11 94 ASP A CA 1
ATOM 759 C C . ASP A 1 94 ? -34.849 -9.462 -35.939 1.00 31.11 94 ASP A C 1
ATOM 761 O O . ASP A 1 94 ? -35.691 -10.284 -35.563 1.00 31.11 94 ASP A O 1
ATOM 765 N N . PRO A 1 95 ? -35.229 -8.272 -36.440 1.00 35.50 95 PRO A N 1
ATOM 766 C CA . PRO A 1 95 ? -36.618 -7.955 -36.713 1.00 35.50 95 PRO A CA 1
ATOM 767 C C . PRO A 1 95 ? -36.879 -7.996 -38.223 1.00 35.50 95 PRO A C 1
ATOM 769 O O . PRO A 1 95 ? -36.434 -7.113 -38.951 1.00 35.50 95 PRO A O 1
ATOM 772 N N . SER A 1 96 ? -37.666 -8.957 -38.714 1.00 28.59 96 SER A N 1
ATOM 773 C CA . SER A 1 96 ? -38.520 -8.703 -39.886 1.00 28.59 96 SER A CA 1
ATOM 774 C C . SER A 1 96 ? -39.591 -9.771 -40.130 1.00 28.59 96 SER A C 1
ATOM 776 O O . SER A 1 96 ? -39.382 -10.959 -39.919 1.00 28.59 96 SER A O 1
ATOM 778 N N . ALA A 1 97 ? -40.705 -9.270 -40.674 1.00 31.27 97 ALA A N 1
ATOM 779 C CA . ALA A 1 97 ? -41.783 -9.946 -41.400 1.00 31.27 97 ALA A CA 1
ATOM 780 C C . ALA A 1 97 ? -43.026 -10.430 -40.615 1.00 31.27 97 ALA A C 1
ATOM 782 O O . ALA A 1 97 ? -43.133 -11.532 -40.091 1.00 31.27 97 ALA A O 1
ATOM 783 N N . SER A 1 98 ? -44.015 -9.539 -40.671 1.00 31.08 98 SER A N 1
ATOM 784 C CA . SER A 1 98 ? -45.471 -9.704 -40.623 1.00 31.08 98 SER A CA 1
ATOM 785 C C . SER A 1 98 ? -46.057 -10.931 -41.344 1.00 31.08 98 SER A C 1
ATOM 787 O O . SER A 1 98 ? -45.693 -11.168 -42.494 1.00 31.08 98 SER A O 1
ATOM 789 N N . ALA A 1 99 ? -47.098 -11.556 -40.771 1.00 28.05 99 ALA A N 1
ATOM 790 C CA . ALA A 1 99 ? -48.485 -11.523 -41.285 1.00 28.05 99 ALA A CA 1
ATOM 791 C C . ALA A 1 99 ? -49.428 -12.536 -40.585 1.00 28.05 99 ALA A C 1
ATOM 793 O O . ALA A 1 99 ? -49.051 -13.672 -40.329 1.00 28.05 99 ALA A O 1
ATOM 794 N N . ALA A 1 100 ? -50.691 -12.107 -40.433 1.00 28.03 100 ALA A N 1
ATOM 795 C CA . ALA A 1 100 ? -51.934 -12.894 -40.504 1.00 28.03 100 ALA A CA 1
ATOM 796 C C . ALA A 1 100 ? -52.450 -13.720 -39.286 1.00 28.03 100 ALA A C 1
ATOM 798 O O . ALA A 1 100 ? -52.008 -14.828 -39.018 1.00 28.03 100 ALA A O 1
ATOM 799 N N . THR A 1 101 ? -53.569 -13.215 -38.727 1.00 26.59 101 THR A N 1
ATOM 800 C CA . THR A 1 101 ? -54.888 -13.907 -38.686 1.00 26.59 101 THR A CA 1
ATOM 801 C C . THR A 1 101 ? -55.305 -14.735 -37.440 1.00 26.59 101 THR A C 1
ATOM 803 O O . THR A 1 101 ? -54.856 -15.851 -37.223 1.00 26.59 101 THR A O 1
ATOM 806 N N . THR A 1 102 ? -56.328 -14.186 -36.751 1.00 26.86 102 THR A N 1
ATOM 807 C CA . THR A 1 102 ? -57.496 -14.833 -36.081 1.00 26.86 102 THR A CA 1
ATOM 808 C C . THR A 1 102 ? -57.424 -15.315 -34.610 1.00 26.86 102 THR A C 1
ATOM 810 O O . THR A 1 102 ? -56.691 -16.221 -34.242 1.00 26.86 102 THR A O 1
ATOM 813 N N . GLN A 1 103 ? -58.295 -14.706 -33.784 1.00 28.95 103 GLN A N 1
ATOM 814 C CA . GLN A 1 103 ? -58.807 -15.095 -32.443 1.00 28.95 103 GLN A CA 1
ATOM 815 C C . GLN A 1 103 ? -59.907 -16.197 -32.527 1.00 28.95 103 GLN A C 1
ATOM 817 O O . GLN A 1 103 ? -60.413 -16.389 -33.631 1.00 28.95 103 GLN A O 1
ATOM 822 N N . PRO A 1 104 ? -60.545 -16.701 -31.430 1.00 51.34 104 PRO A N 1
ATOM 823 C CA . PRO A 1 104 ? -60.160 -17.123 -30.050 1.00 5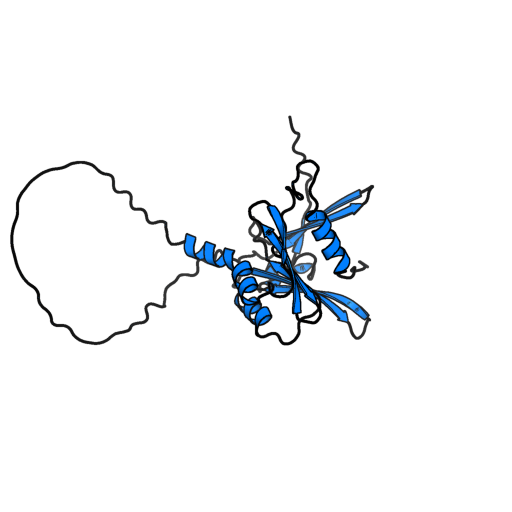1.34 104 PRO A CA 1
ATOM 824 C C . PRO A 1 104 ? -60.805 -18.540 -29.744 1.00 51.34 104 PRO A C 1
ATOM 826 O O . PRO A 1 104 ? -61.033 -19.238 -30.731 1.00 51.34 104 PRO A O 1
ATOM 829 N N . PRO A 1 105 ? -61.207 -19.027 -28.523 1.00 46.62 105 PRO A N 1
ATOM 830 C CA . PRO A 1 105 ? -61.069 -18.565 -27.120 1.00 46.62 105 PRO A CA 1
ATOM 831 C C . PRO A 1 105 ? -60.781 -19.659 -26.026 1.00 46.62 105 PRO A C 1
ATOM 833 O O . PRO A 1 105 ? -60.865 -20.855 -26.268 1.00 46.62 105 PRO A O 1
ATOM 836 N N . ALA A 1 106 ? -60.608 -19.182 -24.777 1.00 29.55 106 ALA A N 1
ATOM 837 C CA . ALA A 1 106 ? -61.161 -19.719 -23.508 1.00 29.55 106 ALA A CA 1
ATOM 838 C C . ALA A 1 106 ? -60.467 -20.838 -22.671 1.00 29.55 106 ALA A C 1
ATOM 840 O O . ALA A 1 106 ? -60.091 -21.884 -23.178 1.00 29.55 106 ALA A O 1
ATOM 841 N N . GLN A 1 107 ? -60.529 -20.606 -21.336 1.00 30.94 107 GLN A N 1
ATOM 842 C CA . GLN A 1 107 ? -60.520 -21.548 -20.184 1.00 30.94 107 GLN A CA 1
ATOM 843 C C . GLN A 1 107 ? -59.148 -22.122 -19.760 1.00 30.94 107 GLN A C 1
ATOM 845 O O . GLN A 1 107 ? -58.342 -22.485 -20.596 1.00 30.94 107 GLN A O 1
ATOM 850 N N . THR A 1 108 ? -58.756 -22.219 -18.484 1.00 29.70 108 THR A N 1
ATOM 851 C CA . THR A 1 108 ? -59.437 -22.085 -17.181 1.00 29.70 108 THR A CA 1
ATOM 852 C C . THR A 1 108 ? -58.366 -21.889 -16.104 1.00 29.70 108 THR A C 1
ATOM 854 O O . THR A 1 108 ? -57.287 -22.470 -16.186 1.00 29.70 108 THR A O 1
ATOM 857 N N . ALA A 1 109 ? -58.679 -21.085 -15.091 1.00 35.91 109 ALA A N 1
ATOM 858 C CA . ALA A 1 109 ? -57.940 -21.042 -13.838 1.00 35.91 109 ALA A CA 1
ATOM 859 C C . ALA A 1 109 ? -58.162 -22.347 -13.059 1.00 35.91 109 ALA A C 1
ATOM 861 O O . ALA A 1 109 ? -59.304 -22.793 -12.964 1.00 35.91 109 ALA A O 1
ATOM 862 N N . ASP A 1 110 ? -57.104 -22.901 -12.467 1.00 35.62 110 ASP A N 1
ATOM 863 C CA . ASP A 1 110 ? -57.230 -23.911 -11.417 1.00 35.62 110 ASP A CA 1
ATOM 864 C C . ASP A 1 110 ? -56.281 -23.562 -10.251 1.00 35.62 110 ASP A C 1
ATOM 866 O O . ASP A 1 110 ? -55.060 -23.518 -10.444 1.00 35.62 110 ASP A O 1
ATOM 870 N N . PRO A 1 111 ? -56.806 -23.220 -9.059 1.00 38.00 111 PRO A N 1
ATOM 871 C CA . PRO A 1 111 ? -56.019 -22.813 -7.907 1.00 38.00 111 PRO A CA 1
ATOM 872 C C . PRO A 1 111 ? -55.991 -23.943 -6.877 1.00 38.00 111 PRO A C 1
ATOM 874 O O . PRO A 1 111 ? -56.857 -23.984 -6.015 1.00 38.00 111 PRO A O 1
ATOM 877 N N . ASN A 1 112 ? -55.015 -24.852 -6.926 1.00 34.53 112 ASN A N 1
ATOM 878 C CA . ASN A 1 112 ? -54.785 -25.799 -5.826 1.00 34.53 112 ASN A CA 1
ATOM 879 C C . ASN A 1 112 ? -53.379 -26.414 -5.864 1.00 34.53 112 ASN A C 1
ATOM 881 O O . ASN A 1 112 ? -53.182 -27.505 -6.390 1.00 34.53 112 ASN A O 1
ATOM 885 N N . ASN A 1 113 ? -52.407 -25.749 -5.232 1.00 36.19 113 ASN A N 1
ATOM 886 C CA . ASN A 1 113 ? -51.325 -26.469 -4.557 1.00 36.19 113 ASN A CA 1
ATOM 887 C C . ASN A 1 113 ? -50.727 -25.629 -3.410 1.00 36.19 113 ASN A C 1
ATOM 889 O O . ASN A 1 113 ? -49.979 -24.684 -3.676 1.00 36.19 113 ASN A O 1
ATOM 893 N N . PRO A 1 114 ? -51.050 -25.927 -2.140 1.00 38.47 114 PRO A N 1
ATOM 894 C CA . PRO A 1 114 ? -50.394 -25.327 -0.994 1.00 38.47 114 PRO A CA 1
ATOM 895 C C . PRO A 1 114 ? -49.292 -26.244 -0.445 1.00 38.47 114 PRO A C 1
ATOM 897 O O . PRO A 1 114 ? -49.505 -27.435 -0.236 1.00 38.47 114 PRO A O 1
ATOM 900 N N . SER A 1 115 ? -48.185 -25.608 -0.055 1.00 32.09 115 SER A N 1
ATOM 901 C CA . SER A 1 115 ? -47.193 -26.033 0.951 1.00 32.09 115 SER A CA 1
ATOM 902 C C . SER A 1 115 ? -45.778 -26.340 0.457 1.00 32.09 115 SER A C 1
ATOM 904 O O . SER A 1 115 ? -45.529 -27.249 -0.324 1.00 32.09 115 SER A O 1
ATOM 906 N N . ALA A 1 116 ? -44.869 -25.635 1.138 1.00 29.06 116 ALA A N 1
ATOM 907 C CA . ALA A 1 116 ? -43.561 -26.078 1.607 1.00 29.06 116 ALA A CA 1
ATOM 908 C C . ALA A 1 116 ? -42.373 -25.999 0.636 1.00 29.06 116 ALA A C 1
ATOM 910 O O . ALA A 1 116 ? -42.180 -26.831 -0.241 1.00 29.06 116 ALA A O 1
ATOM 911 N N . GLY A 1 117 ? -41.496 -25.033 0.928 1.00 28.94 117 GLY A N 1
ATOM 912 C CA . GLY A 1 117 ? -40.104 -25.054 0.495 1.00 28.94 117 GLY A CA 1
ATOM 913 C C . GLY A 1 117 ? -39.511 -23.666 0.292 1.00 28.94 117 GLY A C 1
ATOM 914 O O . GLY A 1 117 ? -39.243 -23.289 -0.842 1.00 28.94 117 GLY A O 1
ATOM 915 N N . LEU A 1 118 ? -39.243 -22.918 1.373 1.00 32.50 118 LEU A N 1
ATOM 916 C CA . LEU A 1 118 ? -38.151 -21.937 1.337 1.00 32.50 118 LEU A CA 1
ATOM 917 C C . LEU A 1 118 ? -36.844 -22.731 1.184 1.00 32.50 118 LEU A C 1
ATOM 919 O O . LEU A 1 118 ? -36.183 -23.063 2.165 1.00 32.50 118 LEU A O 1
ATOM 923 N N . ALA A 1 119 ? -36.501 -23.085 -0.049 1.00 30.81 119 ALA A N 1
ATOM 924 C CA . ALA A 1 119 ? -35.149 -23.467 -0.401 1.00 30.81 119 ALA A CA 1
ATOM 925 C C . ALA A 1 119 ? -34.414 -22.173 -0.754 1.00 30.81 119 ALA A C 1
ATOM 927 O O . ALA A 1 119 ? -34.635 -21.567 -1.801 1.00 30.81 119 ALA A O 1
ATOM 928 N N . SER A 1 120 ? -33.588 -21.726 0.185 1.00 34.78 120 SER A N 1
ATOM 929 C CA . SER A 1 120 ? -32.535 -20.736 -0.006 1.00 34.78 120 SER A CA 1
ATOM 930 C C . SER A 1 120 ? -31.760 -21.041 -1.287 1.00 34.78 120 SER A C 1
ATOM 932 O O . SER A 1 120 ? -30.989 -21.999 -1.339 1.00 34.78 120 SER A O 1
ATOM 934 N N . ASN A 1 121 ? -31.956 -20.219 -2.315 1.00 34.06 121 ASN A N 1
ATOM 935 C CA . ASN A 1 121 ? -31.254 -20.328 -3.589 1.00 34.06 121 ASN A CA 1
ATOM 936 C C . ASN A 1 121 ? -29.852 -19.683 -3.502 1.00 34.06 121 ASN A C 1
ATOM 938 O O . ASN A 1 121 ? -29.459 -18.908 -4.367 1.00 34.06 121 ASN A O 1
ATOM 942 N N . ASP A 1 122 ? -29.120 -19.988 -2.424 1.00 39.31 122 ASP A N 1
ATOM 943 C CA . ASP A 1 122 ? -27.816 -19.406 -2.059 1.00 39.31 122 ASP A CA 1
ATOM 944 C C . ASP A 1 122 ? -26.637 -20.349 -2.354 1.00 39.31 122 ASP A C 1
ATOM 946 O O . ASP A 1 122 ? -25.571 -20.264 -1.747 1.00 39.31 122 ASP A O 1
ATOM 950 N N . GLN A 1 123 ? -26.796 -21.275 -3.301 1.00 39.28 123 GLN A N 1
ATOM 951 C CA . GLN A 1 123 ? -25.711 -22.169 -3.709 1.00 39.28 123 GLN A CA 1
ATOM 952 C C . GLN A 1 123 ? -25.652 -22.336 -5.225 1.00 39.28 123 GLN A C 1
ATOM 954 O O . GLN A 1 123 ? -26.040 -23.367 -5.761 1.00 39.28 123 GLN A O 1
ATOM 959 N N . ASN A 1 124 ? -25.175 -21.297 -5.916 1.00 36.75 124 ASN A N 1
ATOM 960 C CA . ASN A 1 124 ? -24.255 -21.407 -7.060 1.00 36.75 124 ASN A CA 1
ATOM 961 C C . ASN A 1 124 ? -24.000 -20.026 -7.681 1.00 36.75 124 ASN A C 1
ATOM 963 O O . ASN A 1 124 ? -24.357 -19.754 -8.824 1.00 36.75 124 ASN A O 1
ATOM 967 N N . VAL A 1 125 ? -23.338 -19.135 -6.940 1.00 42.03 12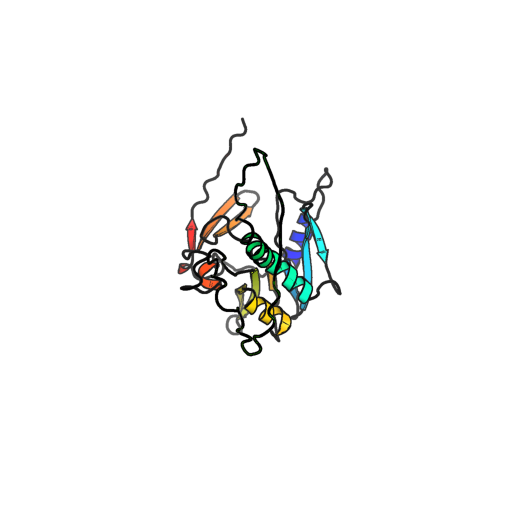5 VAL A N 1
ATOM 968 C CA . VAL A 1 125 ? -22.595 -18.043 -7.582 1.00 42.03 125 VAL A CA 1
ATOM 969 C C . VAL A 1 125 ? -21.177 -18.559 -7.756 1.00 42.03 125 VAL A C 1
ATOM 971 O O . VAL A 1 125 ? -20.358 -18.488 -6.841 1.00 42.03 125 VAL A O 1
ATOM 974 N N . MET A 1 126 ? -20.922 -19.174 -8.911 1.00 37.69 126 MET A N 1
ATOM 975 C CA . MET A 1 126 ? -19.585 -19.610 -9.296 1.00 37.69 126 MET A CA 1
ATOM 976 C C . MET A 1 126 ? -18.604 -18.446 -9.110 1.00 37.69 126 MET A C 1
ATOM 978 O O . MET A 1 126 ? -18.820 -17.343 -9.618 1.00 37.69 126 MET A O 1
ATOM 982 N N . MET A 1 127 ? -17.547 -18.689 -8.333 1.00 43.78 127 MET A N 1
ATOM 983 C CA . MET A 1 127 ? -16.453 -17.751 -8.122 1.00 43.78 127 MET A CA 1
ATOM 984 C C . MET A 1 127 ? -15.847 -17.410 -9.481 1.00 43.78 127 MET A C 1
ATOM 986 O O . MET A 1 127 ? -15.177 -18.234 -10.097 1.00 43.78 127 MET A O 1
ATOM 990 N N . ASN A 1 128 ? -16.078 -16.190 -9.961 1.00 43.91 128 ASN A N 1
ATOM 991 C CA . ASN A 1 128 ? -15.296 -15.646 -11.062 1.00 43.91 128 ASN A CA 1
ATOM 992 C C . ASN A 1 128 ? -13.879 -15.394 -10.511 1.00 43.91 128 ASN A C 1
ATOM 994 O O . ASN A 1 128 ? -13.573 -14.328 -9.976 1.00 43.91 128 ASN A O 1
ATOM 998 N N . ASP A 1 129 ? -13.045 -16.432 -10.565 1.00 54.53 129 ASP A N 1
ATOM 999 C CA . ASP A 1 129 ? -11.777 -16.602 -9.833 1.00 54.53 129 ASP A CA 1
ATOM 1000 C C . ASP A 1 129 ? -10.620 -15.733 -10.363 1.00 54.53 129 ASP A C 1
ATOM 1002 O O . ASP A 1 129 ? -9.454 -15.901 -10.011 1.00 54.53 129 ASP A O 1
ATOM 1006 N N . ASN A 1 130 ? -10.932 -14.761 -11.221 1.00 65.81 130 ASN A N 1
ATOM 1007 C CA . ASN A 1 130 ? -9.941 -13.902 -11.862 1.00 65.81 130 ASN A CA 1
ATOM 1008 C C . ASN A 1 130 ? -9.619 -12.632 -11.055 1.00 65.81 130 ASN A C 1
ATOM 1010 O O . ASN A 1 130 ? -8.903 -11.752 -11.531 1.00 65.81 130 ASN A O 1
ATOM 1014 N N . HIS A 1 131 ? -10.150 -12.513 -9.836 1.00 82.88 131 HIS A N 1
ATOM 1015 C CA . HIS A 1 131 ? -9.930 -11.368 -8.963 1.00 82.88 131 HIS A CA 1
ATOM 1016 C C . HIS A 1 131 ? -8.985 -11.713 -7.800 1.00 82.88 131 HIS A C 1
ATOM 1018 O O . HIS A 1 131 ? -9.183 -12.695 -7.090 1.00 82.88 131 HIS A O 1
ATOM 1024 N N . HIS A 1 132 ? -7.967 -10.878 -7.565 1.00 91.56 132 HIS A N 1
ATOM 1025 C CA . HIS A 1 132 ? -6.924 -11.139 -6.562 1.00 91.56 132 HIS A CA 1
ATOM 1026 C C . HIS A 1 132 ? -7.355 -10.936 -5.100 1.00 91.56 132 HIS A C 1
ATOM 1028 O O . HIS A 1 132 ? -6.675 -11.427 -4.196 1.00 91.56 132 HIS A O 1
ATOM 1034 N N . GLY A 1 133 ? -8.447 -10.208 -4.851 1.00 93.25 133 GLY A N 1
ATOM 1035 C CA . GLY A 1 133 ? -9.049 -9.999 -3.527 1.00 93.25 133 GLY A CA 1
ATOM 1036 C C . GLY A 1 133 ? -8.414 -8.891 -2.682 1.00 93.25 133 GLY A C 1
ATOM 1037 O O . GLY A 1 133 ? -9.080 -8.348 -1.810 1.00 93.25 133 GLY A O 1
ATOM 1038 N N . ILE A 1 134 ? -7.157 -8.536 -2.952 1.00 95.62 134 ILE A N 1
ATOM 1039 C CA . ILE A 1 134 ? -6.425 -7.477 -2.235 1.00 95.62 134 ILE A CA 1
ATOM 1040 C C . ILE A 1 134 ? -7.020 -6.094 -2.546 1.00 95.62 134 ILE A C 1
ATOM 1042 O O . ILE A 1 134 ? -7.144 -5.728 -3.713 1.00 95.62 134 ILE A O 1
ATOM 1046 N N . VAL A 1 135 ? -7.351 -5.320 -1.512 1.00 96.44 135 VAL A N 1
ATOM 1047 C CA . VAL A 1 135 ? -7.942 -3.970 -1.605 1.00 96.44 135 VAL A CA 1
ATOM 1048 C C . VAL A 1 135 ? -7.043 -2.878 -1.054 1.00 96.44 135 VAL A C 1
ATOM 1050 O O . VAL A 1 135 ? -7.154 -1.722 -1.466 1.00 96.44 135 VAL A O 1
ATOM 1053 N N . ALA A 1 136 ? -6.155 -3.220 -0.126 1.00 97.31 136 ALA A N 1
ATOM 1054 C CA . ALA A 1 136 ? -5.303 -2.256 0.542 1.00 97.31 136 ALA A CA 1
ATOM 1055 C C . ALA A 1 136 ? -3.928 -2.843 0.8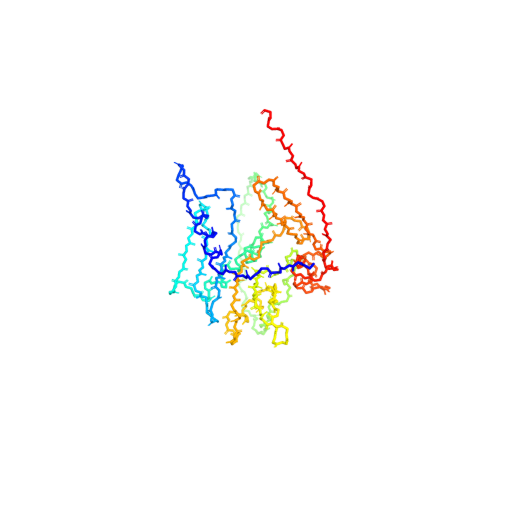42 1.00 97.31 136 ALA A C 1
ATOM 1057 O O . ALA A 1 136 ? -3.751 -4.057 0.927 1.00 97.31 136 ALA A O 1
ATOM 1058 N N . GLN A 1 137 ? -2.978 -1.952 1.069 1.00 96.56 137 GLN A N 1
ATOM 1059 C CA . GLN A 1 137 ? -1.736 -2.248 1.753 1.00 96.56 137 GLN A CA 1
ATOM 1060 C C . GLN A 1 137 ? -1.588 -1.305 2.946 1.00 96.56 137 GLN A C 1
ATOM 1062 O O . GLN A 1 137 ? -1.880 -0.112 2.835 1.00 96.56 137 GLN A O 1
ATOM 1067 N N . PHE A 1 138 ? -1.152 -1.829 4.083 1.00 95.75 138 PHE A N 1
ATOM 1068 C CA . PHE A 1 138 ? -0.782 -1.034 5.245 1.00 95.75 138 PHE A CA 1
ATOM 1069 C C . PHE A 1 138 ? 0.723 -1.131 5.449 1.00 95.75 138 PHE A C 1
ATOM 1071 O O . PHE A 1 138 ? 1.260 -2.227 5.576 1.00 95.75 138 PHE A O 1
ATOM 1078 N N . ILE A 1 139 ? 1.396 0.013 5.441 1.00 92.69 139 ILE A N 1
ATOM 1079 C CA . ILE A 1 139 ? 2.840 0.114 5.633 1.00 92.69 139 ILE A CA 1
ATOM 1080 C C . ILE A 1 139 ? 3.069 0.800 6.973 1.00 92.69 139 ILE A C 1
ATOM 1082 O O . ILE A 1 139 ? 2.666 1.952 7.146 1.00 92.69 139 ILE A O 1
ATOM 1086 N N . SER A 1 140 ? 3.710 0.117 7.913 1.00 90.94 140 SER A N 1
ATOM 1087 C CA . SER A 1 140 ? 4.031 0.663 9.230 1.00 90.94 140 SER A CA 1
ATOM 1088 C C . SER A 1 140 ? 5.503 0.510 9.568 1.00 90.94 140 SER A C 1
ATOM 1090 O O . SER A 1 140 ? 6.253 -0.210 8.906 1.00 90.94 140 SER A O 1
ATOM 1092 N N . GLN A 1 141 ? 5.910 1.222 10.612 1.00 85.06 141 GLN A N 1
ATOM 1093 C CA . GLN A 1 141 ? 7.219 1.068 11.215 1.00 85.06 141 GLN A CA 1
ATOM 1094 C C . GLN A 1 141 ? 7.095 0.694 12.676 1.00 85.06 141 GLN A C 1
ATOM 1096 O O . GLN A 1 141 ? 6.335 1.311 13.422 1.00 85.06 141 GLN A O 1
ATOM 1101 N N . THR A 1 142 ? 7.885 -0.295 13.066 1.00 83.44 142 THR A N 1
ATOM 1102 C CA . THR A 1 142 ? 8.054 -0.715 14.452 1.00 83.44 142 THR A CA 1
ATOM 1103 C C . THR A 1 142 ? 9.532 -0.688 14.789 1.00 83.44 142 THR A C 1
ATOM 1105 O O . THR A 1 142 ? 10.357 -1.094 13.975 1.00 83.44 142 THR A O 1
ATOM 1108 N N . GLU A 1 143 ? 9.866 -0.219 15.980 1.00 84.69 143 GLU A N 1
ATOM 1109 C CA . GLU A 1 143 ? 11.222 -0.308 16.505 1.00 84.69 143 GLU A CA 1
ATOM 1110 C C . GLU A 1 143 ? 11.397 -1.668 17.182 1.00 84.69 143 GLU A C 1
ATOM 1112 O O . GLU A 1 143 ? 10.567 -2.079 17.995 1.00 84.69 143 GLU A O 1
ATOM 1117 N N . ASP A 1 144 ? 12.445 -2.395 16.811 1.00 83.50 144 ASP A N 1
ATOM 1118 C CA . ASP A 1 144 ? 12.798 -3.644 17.469 1.00 83.50 144 ASP A CA 1
ATOM 1119 C C . ASP A 1 144 ? 13.306 -3.351 18.887 1.00 83.50 144 ASP A C 1
ATOM 1121 O O . ASP A 1 144 ? 14.330 -2.695 19.071 1.00 83.50 144 ASP A O 1
ATOM 1125 N N . GLU A 1 145 ? 12.607 -3.867 19.899 1.00 84.94 145 GLU A N 1
ATOM 1126 C CA . GLU A 1 145 ? 12.903 -3.590 21.312 1.00 84.94 145 GLU A CA 1
ATOM 1127 C C . GLU A 1 145 ? 14.321 -4.001 21.747 1.00 84.94 145 GLU A C 1
ATOM 1129 O O . GLU A 1 145 ? 14.830 -3.500 22.750 1.00 84.94 145 GLU A O 1
ATOM 1134 N N . LYS A 1 146 ? 14.966 -4.935 21.036 1.00 86.56 146 LYS A N 1
ATOM 1135 C CA . LYS A 1 146 ? 16.286 -5.468 21.399 1.00 86.56 146 LYS A CA 1
ATOM 1136 C C . LYS A 1 146 ? 17.420 -4.743 20.692 1.00 86.56 146 LYS A C 1
ATOM 1138 O O . LYS A 1 146 ? 18.498 -4.605 21.264 1.00 86.56 146 LYS A O 1
ATOM 1143 N N . THR A 1 147 ? 17.208 -4.348 19.443 1.00 86.94 147 THR A N 1
ATOM 1144 C CA . THR A 1 147 ? 18.253 -3.779 18.581 1.00 86.94 147 THR A CA 1
ATOM 1145 C C . THR A 1 147 ? 18.099 -2.277 18.361 1.00 86.94 147 THR A C 1
ATOM 1147 O O . THR A 1 147 ? 19.062 -1.635 17.947 1.00 86.94 147 THR A O 1
ATOM 1150 N N . GLY A 1 148 ? 16.919 -1.712 18.633 1.00 83.00 148 GLY A N 1
ATOM 1151 C CA . GLY A 1 148 ? 16.559 -0.342 18.260 1.00 83.00 148 GLY A CA 1
ATOM 1152 C C . GLY A 1 148 ? 16.443 -0.147 16.744 1.00 83.00 148 GLY A C 1
ATOM 1153 O O . GLY A 1 148 ? 16.384 0.984 16.264 1.00 83.00 148 GLY A O 1
ATOM 1154 N N . GLU A 1 149 ? 16.469 -1.227 15.953 1.00 83.56 149 GLU A N 1
ATOM 1155 C CA . GLU A 1 149 ? 16.375 -1.132 14.501 1.00 83.56 149 GLU A CA 1
ATOM 1156 C C . GLU A 1 149 ? 14.931 -0.831 14.080 1.00 83.56 149 GLU A C 1
ATOM 1158 O O . GLU A 1 149 ? 13.976 -1.445 14.556 1.00 83.56 149 GLU A O 1
ATOM 1163 N N . ILE A 1 150 ? 14.766 0.108 13.146 1.00 81.25 150 ILE A N 1
ATOM 1164 C CA . ILE A 1 150 ? 13.463 0.413 12.552 1.00 81.25 150 ILE A CA 1
ATOM 1165 C C . ILE A 1 150 ? 13.123 -0.656 11.511 1.00 81.25 150 ILE A C 1
ATOM 1167 O O . ILE A 1 150 ? 13.741 -0.751 10.445 1.00 81.25 150 ILE A O 1
ATOM 1171 N N . ILE A 1 151 ? 12.080 -1.429 11.795 1.00 81.94 151 ILE A N 1
ATOM 1172 C CA . ILE A 1 151 ? 11.541 -2.458 10.914 1.00 81.94 151 ILE A CA 1
ATOM 1173 C C . ILE A 1 151 ? 10.351 -1.884 10.143 1.00 81.94 151 ILE A C 1
ATOM 1175 O O . ILE A 1 151 ? 9.370 -1.428 10.726 1.00 81.94 151 ILE A O 1
ATOM 1179 N N . ASN A 1 152 ? 10.437 -1.944 8.813 1.00 83.12 152 ASN A N 1
ATOM 1180 C CA . ASN A 1 152 ? 9.309 -1.690 7.919 1.00 83.12 152 ASN A CA 1
ATOM 1181 C C . ASN A 1 152 ? 8.440 -2.941 7.824 1.00 83.12 152 ASN A C 1
ATOM 1183 O O . ASN A 1 152 ? 8.922 -3.980 7.370 1.00 83.12 152 ASN A O 1
ATOM 1187 N N . ASN A 1 153 ? 7.166 -2.812 8.177 1.00 89.38 153 ASN A N 1
ATOM 1188 C CA . ASN A 1 153 ? 6.169 -3.859 8.015 1.00 89.38 153 ASN A CA 1
ATOM 1189 C C . ASN A 1 153 ? 5.221 -3.491 6.876 1.00 89.38 153 ASN A C 1
ATOM 1191 O O . ASN A 1 153 ? 4.817 -2.335 6.741 1.00 89.38 153 ASN A O 1
ATOM 1195 N N . VAL A 1 154 ? 4.853 -4.485 6.070 1.00 93.81 154 VAL A N 1
ATOM 1196 C CA . VAL A 1 154 ? 3.800 -4.353 5.064 1.00 93.81 154 VAL A CA 1
ATOM 1197 C C . VAL A 1 154 ? 2.761 -5.449 5.264 1.00 93.81 154 VAL A C 1
ATOM 1199 O O . VAL A 1 154 ? 3.089 -6.632 5.336 1.00 93.81 154 VAL A O 1
ATOM 1202 N N . GLU A 1 155 ? 1.499 -5.052 5.332 1.00 96.25 155 GLU A N 1
ATOM 1203 C CA . GLU A 1 155 ? 0.346 -5.946 5.323 1.00 96.25 155 GLU A CA 1
ATOM 1204 C C . GLU A 1 155 ? -0.431 -5.723 4.027 1.00 96.25 155 GLU A C 1
ATOM 1206 O O . GLU A 1 155 ? -0.738 -4.586 3.677 1.00 96.25 155 GLU A O 1
ATOM 1211 N N . PHE A 1 156 ? -0.788 -6.799 3.329 1.00 97.69 156 PHE A N 1
ATOM 1212 C CA . PHE A 1 156 ? -1.700 -6.741 2.189 1.00 97.69 156 PHE A CA 1
ATOM 1213 C C . PHE A 1 156 ? -3.069 -7.231 2.642 1.00 97.69 156 PHE A C 1
ATOM 1215 O O . PHE A 1 156 ? -3.203 -8.371 3.085 1.00 97.69 156 PHE A O 1
ATOM 1222 N N . LEU A 1 157 ? -4.068 -6.359 2.545 1.00 97.31 157 LEU A N 1
ATOM 1223 C CA . LEU A 1 157 ? -5.392 -6.569 3.112 1.00 97.31 157 LEU A CA 1
ATOM 1224 C C . LEU A 1 157 ? -6.392 -6.876 1.998 1.00 97.31 157 LEU A C 1
ATOM 1226 O O . LEU A 1 157 ? -6.497 -6.132 1.018 1.00 97.31 157 LEU A O 1
ATOM 1230 N N . ASP A 1 158 ? -7.131 -7.964 2.156 1.00 96.12 158 ASP A N 1
ATOM 1231 C CA . ASP A 1 158 ? -8.393 -8.207 1.463 1.00 96.12 158 ASP A CA 1
ATOM 1232 C C . ASP A 1 158 ? -9.567 -7.519 2.185 1.00 96.12 158 ASP A C 1
ATOM 1234 O O . ASP A 1 158 ? -9.376 -6.731 3.109 1.00 96.12 158 ASP A O 1
ATOM 1238 N N . VAL A 1 159 ? -10.795 -7.763 1.728 1.00 95.06 159 VAL A N 1
ATOM 1239 C CA . VAL A 1 159 ? -11.994 -7.114 2.284 1.00 95.06 159 VAL A CA 1
ATOM 1240 C C . VAL A 1 159 ? -12.197 -7.454 3.764 1.00 95.06 159 VAL A C 1
ATOM 1242 O O . VAL A 1 159 ? -12.523 -6.569 4.552 1.00 95.06 159 VAL A O 1
ATOM 1245 N N . GLU A 1 160 ? -12.001 -8.717 4.140 1.00 95.19 160 GLU A N 1
ATOM 1246 C CA . GLU A 1 160 ? -12.238 -9.207 5.502 1.00 95.19 160 GLU A CA 1
ATOM 1247 C C . GLU A 1 160 ? -11.166 -8.678 6.456 1.00 95.19 160 GLU A C 1
ATOM 1249 O O . GLU A 1 160 ? -11.467 -8.098 7.497 1.00 95.19 160 GLU A O 1
ATOM 1254 N N . THR A 1 161 ? -9.901 -8.776 6.057 1.00 96.12 161 THR A N 1
ATOM 1255 C CA . THR A 1 161 ? -8.778 -8.252 6.841 1.00 96.12 161 THR A CA 1
ATOM 1256 C C . THR A 1 161 ? -8.774 -6.724 6.907 1.00 96.12 161 THR A C 1
ATOM 1258 O O . THR A 1 161 ? -8.344 -6.162 7.917 1.00 96.12 161 THR A O 1
ATOM 1261 N N . LEU A 1 162 ? -9.306 -6.027 5.894 1.00 96.50 162 LEU A N 1
ATOM 1262 C CA . LEU A 1 162 ? -9.553 -4.587 5.965 1.00 96.50 162 LEU A CA 1
ATOM 1263 C C . LEU A 1 162 ? -10.678 -4.254 6.959 1.00 96.50 162 LEU A C 1
ATOM 1265 O O . LEU A 1 162 ? -10.543 -3.280 7.696 1.00 96.50 162 LEU A O 1
ATOM 1269 N N . ASP A 1 163 ? -11.758 -5.040 7.020 1.00 96.31 163 ASP A N 1
ATOM 1270 C CA . ASP A 1 163 ? -12.835 -4.871 8.014 1.00 96.31 163 ASP A CA 1
ATOM 1271 C C . ASP A 1 163 ? -12.282 -4.998 9.432 1.00 96.31 163 ASP A C 1
ATOM 1273 O O . ASP A 1 163 ? -12.445 -4.105 10.270 1.00 96.31 163 ASP A O 1
ATOM 1277 N N . ASP A 1 164 ? -11.516 -6.058 9.663 1.00 95.75 164 ASP A N 1
ATOM 1278 C CA . ASP A 1 164 ? -10.849 -6.297 10.934 1.00 95.75 164 ASP A CA 1
ATOM 1279 C C . ASP A 1 164 ? -9.893 -5.150 11.292 1.00 95.75 164 ASP A C 1
ATOM 1281 O O . ASP A 1 164 ? -9.929 -4.638 12.418 1.00 95.75 164 ASP A O 1
ATOM 1285 N N . PHE A 1 165 ? -9.075 -4.696 10.335 1.00 95.00 165 PHE A N 1
ATOM 1286 C CA . PHE A 1 165 ? -8.152 -3.569 10.501 1.00 95.00 165 PHE A CA 1
ATOM 1287 C C . PHE A 1 165 ? -8.874 -2.271 10.887 1.00 95.00 165 PHE A C 1
ATOM 1289 O O . PHE A 1 165 ? -8.392 -1.490 11.716 1.00 95.00 165 PHE A O 1
ATOM 1296 N N . LEU A 1 166 ? -10.018 -2.014 10.261 1.00 93.94 166 LEU A N 1
ATOM 1297 C CA . LEU A 1 166 ? -10.745 -0.761 10.380 1.00 93.94 166 LEU A CA 1
ATOM 1298 C C . LEU A 1 166 ? -11.611 -0.692 11.643 1.00 93.94 166 LEU A C 1
ATOM 1300 O O . LEU A 1 166 ? -11.633 0.364 12.284 1.00 93.94 166 LEU A O 1
ATOM 1304 N N . PHE A 1 167 ? -12.287 -1.786 12.007 1.00 93.44 167 PHE A N 1
ATOM 1305 C CA . PHE A 1 167 ? -13.329 -1.795 13.041 1.00 93.44 167 PHE A CA 1
ATOM 1306 C C . PHE A 1 167 ? -12.971 -2.576 14.310 1.00 93.44 167 PHE A C 1
ATOM 1308 O O . PHE A 1 167 ? -13.500 -2.259 15.375 1.00 93.44 167 PHE A O 1
ATOM 1315 N N . LYS A 1 168 ? -12.095 -3.587 14.230 1.00 91.88 168 LYS A N 1
ATOM 1316 C CA . LYS A 1 168 ? -11.848 -4.526 15.346 1.00 91.88 168 LYS A CA 1
ATOM 1317 C C . LYS A 1 168 ? -10.460 -4.370 15.965 1.00 91.88 168 LYS A C 1
ATOM 1319 O O . LYS A 1 168 ? -10.265 -4.663 17.147 1.00 91.88 168 LYS A O 1
ATOM 1324 N N . ARG A 1 169 ? -9.482 -3.901 15.188 1.00 90.25 169 ARG A N 1
ATOM 1325 C CA . ARG A 1 169 ? -8.087 -3.774 15.618 1.00 90.25 169 ARG A CA 1
ATOM 1326 C C . ARG A 1 169 ? -7.936 -2.705 16.710 1.00 90.25 169 ARG A C 1
ATOM 1328 O O . ARG A 1 169 ? -8.145 -1.518 16.482 1.00 90.25 169 ARG A O 1
ATOM 1335 N N . LYS A 1 170 ? -7.533 -3.139 17.912 1.00 80.25 170 LYS A N 1
ATOM 1336 C CA . LYS A 1 170 ? -7.415 -2.274 19.104 1.00 80.25 170 LYS A CA 1
ATOM 1337 C C . LYS A 1 170 ? -6.253 -1.283 19.041 1.00 80.25 170 LYS A C 1
ATOM 1339 O O . LYS A 1 170 ? -6.363 -0.204 19.615 1.00 80.25 170 LYS A O 1
ATOM 1344 N N . LYS A 1 171 ? -5.145 -1.650 18.391 1.00 81.44 171 LYS A N 1
ATOM 1345 C CA . LYS A 1 171 ? -3.947 -0.817 18.224 1.00 81.44 171 LYS A CA 1
ATOM 1346 C C . LYS A 1 171 ? -3.425 -0.932 16.796 1.00 81.44 171 LYS A C 1
ATOM 1348 O O . LYS A 1 171 ? -3.329 -2.035 16.265 1.00 81.44 171 LYS A O 1
ATOM 1353 N N . ARG A 1 172 ? -3.089 0.208 16.207 1.00 80.44 172 ARG A N 1
ATOM 1354 C CA . ARG A 1 172 ? -2.449 0.359 14.904 1.00 80.44 172 ARG A CA 1
ATOM 1355 C C . ARG A 1 172 ? -1.206 1.198 15.103 1.00 80.44 172 ARG A C 1
ATOM 1357 O O . ARG A 1 172 ? -1.265 2.236 15.769 1.00 80.44 172 ARG A O 1
ATOM 1364 N N . ASP A 1 173 ? -0.119 0.733 14.514 1.00 83.94 173 ASP A N 1
ATOM 1365 C CA . ASP A 1 173 ? 1.127 1.475 14.479 1.00 83.94 173 ASP A CA 1
ATOM 1366 C C . ASP A 1 173 ? 0.964 2.759 13.670 1.00 83.94 173 ASP A C 1
ATOM 1368 O O . ASP A 1 173 ? 0.008 2.948 12.905 1.00 83.94 173 ASP A O 1
ATOM 1372 N N . LYS A 1 174 ? 1.937 3.651 13.826 1.00 88.19 174 LYS A N 1
ATOM 1373 C CA . LYS A 1 174 ? 2.103 4.763 12.901 1.00 88.19 174 LYS A CA 1
ATOM 1374 C C . LYS A 1 174 ? 2.389 4.192 11.512 1.00 88.19 174 LYS A C 1
ATOM 1376 O O . LYS A 1 174 ? 3.272 3.348 11.350 1.00 88.19 174 LYS A O 1
ATOM 1381 N N . GLY A 1 175 ? 1.643 4.646 10.512 1.00 91.50 175 GLY A N 1
ATOM 1382 C CA . GLY A 1 175 ? 1.747 4.054 9.187 1.00 91.50 175 GLY A CA 1
ATOM 1383 C C . GLY A 1 175 ? 0.844 4.679 8.141 1.00 91.50 175 GLY A C 1
ATOM 1384 O O . GLY A 1 175 ? 0.206 5.712 8.351 1.00 91.50 175 GLY A O 1
ATOM 1385 N N . ILE A 1 176 ? 0.813 4.033 6.986 1.00 93.31 176 ILE A N 1
ATOM 1386 C CA . ILE A 1 176 ? 0.107 4.475 5.795 1.00 93.31 176 ILE A CA 1
ATOM 1387 C C . ILE A 1 176 ? -0.774 3.328 5.321 1.00 93.31 176 ILE A C 1
ATOM 1389 O O . ILE A 1 176 ? -0.272 2.274 4.944 1.00 93.31 176 ILE A O 1
ATOM 1393 N N . LEU A 1 177 ? -2.086 3.548 5.301 1.00 95.50 177 LEU A N 1
ATOM 1394 C CA . LEU A 1 177 ? -3.038 2.667 4.636 1.00 95.50 177 LEU A CA 1
ATOM 1395 C C . LEU A 1 177 ? -3.277 3.197 3.223 1.00 95.50 177 LEU A C 1
ATOM 1397 O O . LEU A 1 177 ? -3.787 4.301 3.046 1.00 95.50 177 LEU A O 1
ATOM 1401 N N . GLN A 1 178 ? -2.922 2.421 2.211 1.00 95.56 178 GLN A N 1
ATOM 1402 C CA . GLN A 1 178 ? -3.025 2.816 0.814 1.00 95.56 178 GLN A CA 1
ATOM 1403 C C . GLN A 1 178 ? -3.860 1.811 0.028 1.00 95.56 178 GLN A C 1
ATOM 1405 O O . GLN A 1 178 ? -3.744 0.605 0.227 1.00 95.56 178 GLN A O 1
ATOM 1410 N N . GLN A 1 179 ? -4.716 2.298 -0.866 1.00 95.69 179 GLN A N 1
ATOM 1411 C CA . GLN A 1 179 ? -5.490 1.439 -1.751 1.00 95.69 179 GLN A CA 1
ATOM 1412 C C . GLN A 1 179 ? -4.548 0.648 -2.656 1.00 95.69 179 GLN A C 1
ATOM 1414 O O . GLN A 1 179 ? -3.641 1.209 -3.275 1.00 95.69 179 GLN A O 1
ATOM 1419 N N . PHE A 1 180 ? -4.792 -0.654 -2.757 1.00 95.12 180 PHE A N 1
ATOM 1420 C CA . PHE A 1 180 ? -4.018 -1.524 -3.624 1.00 95.12 180 PHE A CA 1
ATOM 1421 C C . PHE A 1 180 ? -4.419 -1.305 -5.086 1.00 95.12 180 PHE A C 1
ATOM 1423 O O . PHE A 1 180 ? -5.604 -1.304 -5.428 1.00 95.12 180 PHE A O 1
ATOM 1430 N N . ILE A 1 181 ? -3.428 -1.128 -5.959 1.00 92.19 181 ILE A N 1
ATOM 1431 C CA . ILE A 1 181 ? -3.649 -0.965 -7.396 1.00 92.19 181 ILE A CA 1
ATOM 1432 C C . ILE A 1 181 ? -3.410 -2.297 -8.087 1.00 92.19 181 ILE A C 1
ATOM 1434 O O . ILE A 1 181 ? -2.308 -2.839 -8.050 1.00 92.19 181 ILE A O 1
ATOM 1438 N N . THR A 1 182 ? -4.443 -2.804 -8.755 1.00 91.19 182 THR A N 1
ATOM 1439 C CA . THR A 1 182 ? -4.353 -4.036 -9.535 1.00 91.19 182 THR A CA 1
ATOM 1440 C C . THR A 1 182 ? -3.252 -3.919 -10.595 1.00 91.19 182 THR A C 1
ATOM 1442 O O . THR A 1 182 ? -3.290 -2.991 -11.414 1.00 91.19 182 THR A O 1
ATOM 1445 N N . PRO A 1 183 ? -2.279 -4.847 -10.628 1.00 92.62 183 PRO A N 1
ATOM 1446 C CA . PRO A 1 183 ? -1.269 -4.846 -11.672 1.00 92.62 183 PRO A CA 1
ATOM 1447 C C . PRO A 1 183 ? -1.922 -5.125 -13.029 1.00 92.62 183 PRO A C 1
ATOM 1449 O O . PRO A 1 183 ? -2.861 -5.909 -13.142 1.00 92.62 183 PRO A O 1
ATOM 1452 N N . LYS A 1 184 ? -1.385 -4.523 -14.095 1.00 89.44 184 LYS A N 1
ATOM 1453 C CA . LYS A 1 184 ? -1.844 -4.805 -15.470 1.00 89.44 184 LYS A CA 1
ATOM 1454 C C . LYS A 1 184 ? -1.547 -6.241 -15.919 1.00 89.44 184 LYS A C 1
ATOM 1456 O O . LYS A 1 184 ? -2.153 -6.722 -16.868 1.00 89.44 184 LYS A O 1
ATOM 1461 N N . GLY A 1 185 ? -0.560 -6.880 -15.293 1.00 91.25 185 GLY A N 1
ATOM 1462 C CA . GLY A 1 185 ? -0.117 -8.232 -15.611 1.00 91.25 185 GLY A CA 1
ATOM 1463 C C . GLY A 1 185 ? -0.534 -9.258 -14.554 1.00 91.25 185 GLY A C 1
ATOM 1464 O O . GLY A 1 185 ? -1.133 -8.906 -13.541 1.00 91.25 185 GLY A O 1
ATOM 1465 N N . PRO A 1 186 ? -0.167 -10.534 -14.756 1.00 95.00 186 PRO A N 1
ATOM 1466 C CA . PRO A 1 186 ? -0.560 -11.624 -13.863 1.00 95.00 186 PRO A CA 1
ATOM 1467 C C . PRO A 1 186 ? 0.175 -11.640 -12.514 1.00 95.00 186 PRO A C 1
ATOM 1469 O O . PRO A 1 186 ? -0.192 -12.429 -11.649 1.00 95.00 186 PRO A O 1
ATOM 1472 N N . TYR A 1 187 ? 1.189 -10.795 -12.330 1.00 97.00 187 TYR A N 1
ATOM 1473 C CA . TYR A 1 187 ? 2.037 -10.728 -11.139 1.00 97.00 187 TYR A CA 1
ATOM 1474 C C . TYR A 1 187 ? 2.063 -9.302 -10.605 1.00 97.00 187 TYR A C 1
ATOM 1476 O O . TYR A 1 187 ? 2.067 -8.351 -11.399 1.00 97.00 187 TYR A O 1
ATOM 1484 N N . ASN A 1 188 ? 2.134 -9.144 -9.281 1.00 97.12 188 ASN A N 1
ATOM 1485 C CA . ASN A 1 188 ? 2.438 -7.832 -8.729 1.00 97.12 188 ASN A CA 1
ATOM 1486 C C . ASN A 1 188 ? 3.876 -7.435 -9.076 1.00 97.12 188 ASN A C 1
ATOM 1488 O O . ASN A 1 188 ? 4.772 -8.279 -9.154 1.00 97.12 188 ASN A O 1
ATOM 1492 N N . PHE A 1 189 ? 4.098 -6.145 -9.288 1.00 95.81 189 PHE A N 1
ATOM 1493 C CA . PHE A 1 189 ? 5.434 -5.616 -9.486 1.00 95.81 189 PHE A CA 1
ATOM 1494 C C . PHE A 1 189 ? 5.524 -4.184 -8.980 1.00 95.81 189 PHE A C 1
ATOM 1496 O O . PHE A 1 189 ? 4.561 -3.424 -9.056 1.00 95.81 189 PHE A O 1
ATOM 1503 N N . VAL A 1 190 ? 6.714 -3.811 -8.528 1.00 93.88 190 VAL A N 1
ATOM 1504 C CA . VAL A 1 190 ? 7.039 -2.452 -8.098 1.00 93.88 190 VAL A CA 1
ATOM 1505 C C . VAL A 1 190 ? 8.244 -1.978 -8.892 1.00 93.88 190 VAL A C 1
ATOM 1507 O O . VAL A 1 190 ? 9.163 -2.750 -9.174 1.00 93.88 190 VAL A O 1
ATOM 1510 N N . ILE A 1 191 ? 8.212 -0.707 -9.284 1.00 91.88 191 ILE A N 1
ATOM 1511 C CA . ILE A 1 191 ? 9.347 -0.011 -9.882 1.00 91.88 191 ILE A CA 1
ATOM 1512 C C . ILE A 1 191 ? 9.882 0.949 -8.826 1.00 91.88 191 ILE A C 1
ATOM 1514 O O . ILE A 1 191 ? 9.149 1.820 -8.359 1.00 91.88 191 ILE A O 1
ATOM 1518 N N . GLN A 1 192 ? 11.150 0.796 -8.466 1.00 90.44 192 GLN A N 1
ATOM 1519 C CA . GLN A 1 192 ? 11.852 1.716 -7.586 1.00 90.44 192 GLN A CA 1
ATOM 1520 C C . GLN A 1 192 ? 12.725 2.643 -8.428 1.00 90.44 192 GLN A C 1
ATOM 1522 O O . GLN A 1 192 ? 13.540 2.189 -9.231 1.00 90.44 192 GLN A O 1
ATOM 1527 N N . ALA A 1 193 ? 12.563 3.950 -8.237 1.00 88.00 193 ALA A N 1
ATOM 1528 C CA . ALA A 1 193 ? 13.443 4.953 -8.816 1.00 88.00 193 ALA A CA 1
ATOM 1529 C C . ALA A 1 193 ? 14.286 5.587 -7.707 1.00 88.00 193 ALA A C 1
ATOM 1531 O O . ALA A 1 193 ? 13.748 6.125 -6.740 1.00 88.00 193 ALA A O 1
ATOM 1532 N N . ILE A 1 194 ? 15.606 5.537 -7.860 1.00 84.88 194 ILE A N 1
ATOM 1533 C CA . ILE A 1 194 ? 16.562 6.266 -7.030 1.00 84.88 194 ILE A CA 1
ATOM 1534 C C . ILE A 1 194 ? 17.079 7.417 -7.876 1.00 84.88 194 ILE A C 1
ATOM 1536 O O . ILE A 1 194 ? 17.654 7.208 -8.947 1.00 84.88 194 ILE A O 1
ATOM 1540 N N . TRP A 1 195 ? 16.855 8.635 -7.401 1.00 84.81 195 TRP A N 1
ATOM 1541 C CA . TRP A 1 195 ? 17.166 9.841 -8.148 1.00 84.81 195 TRP A CA 1
ATOM 1542 C C . TRP A 1 195 ? 18.125 10.745 -7.375 1.00 84.81 195 TRP A C 1
ATOM 1544 O O . TRP A 1 195 ? 17.981 10.957 -6.173 1.00 84.81 195 TRP A O 1
ATOM 1554 N N . SER A 1 196 ? 19.092 11.295 -8.101 1.00 85.94 196 SER A N 1
ATOM 1555 C CA . SER A 1 196 ? 19.995 12.367 -7.692 1.00 85.94 196 SER A CA 1
ATOM 1556 C C . SER A 1 196 ? 20.214 13.303 -8.890 1.00 85.94 196 SER A C 1
ATOM 1558 O O . SER A 1 196 ? 19.928 12.906 -10.023 1.00 85.94 196 SER A O 1
ATOM 1560 N N . PRO A 1 197 ? 20.793 14.503 -8.700 1.00 90.00 197 PRO A N 1
ATOM 1561 C CA . PRO A 1 197 ? 21.082 15.408 -9.815 1.00 90.00 197 PRO A CA 1
ATOM 1562 C C . PRO A 1 197 ? 21.945 14.803 -10.936 1.00 90.00 197 PRO A C 1
ATOM 1564 O O . PRO A 1 197 ? 21.876 15.271 -12.067 1.00 90.00 197 PRO A O 1
ATOM 1567 N N . HIS A 1 198 ? 22.740 13.767 -10.642 1.00 88.44 198 HIS A N 1
ATOM 1568 C CA . HIS A 1 198 ? 23.689 13.170 -11.591 1.00 88.44 198 HIS A CA 1
ATOM 1569 C C . HIS A 1 198 ? 23.283 11.776 -12.079 1.00 88.44 198 HIS A C 1
ATOM 1571 O O . HIS A 1 198 ? 23.787 11.309 -13.097 1.00 88.44 198 HIS A O 1
ATOM 1577 N N . VAL A 1 199 ? 22.407 11.081 -11.350 1.00 84.06 199 VAL A N 1
ATOM 1578 C CA . VAL A 1 199 ? 22.074 9.676 -11.611 1.00 84.06 199 VAL A CA 1
ATOM 1579 C C . VAL A 1 199 ? 20.597 9.442 -11.353 1.00 84.06 199 VAL A C 1
ATOM 1581 O O . VAL A 1 199 ? 20.084 9.780 -10.287 1.00 84.06 199 VAL A O 1
ATOM 1584 N N . THR A 1 200 ? 19.943 8.788 -12.311 1.00 86.88 200 THR A N 1
ATOM 1585 C CA . THR A 1 200 ? 18.649 8.133 -12.113 1.00 86.88 200 THR A CA 1
ATOM 1586 C C . THR A 1 200 ? 18.846 6.639 -12.308 1.00 86.88 200 THR A C 1
ATOM 1588 O O . THR A 1 200 ? 19.218 6.200 -13.395 1.00 86.88 200 THR A O 1
ATOM 1591 N N . LYS A 1 201 ? 18.607 5.859 -11.258 1.00 85.38 201 LYS A N 1
ATOM 1592 C CA . LYS A 1 201 ? 18.598 4.399 -11.309 1.00 85.38 201 LYS A CA 1
ATOM 1593 C C . LYS A 1 201 ? 17.157 3.926 -11.187 1.00 85.38 201 LYS A C 1
ATOM 1595 O O . LYS A 1 201 ? 16.449 4.362 -10.284 1.00 85.38 201 LYS A O 1
ATOM 1600 N N . ILE A 1 202 ? 16.730 3.060 -12.098 1.00 90.62 202 ILE A N 1
ATOM 1601 C CA . ILE A 1 202 ? 15.387 2.480 -12.097 1.00 90.62 202 ILE A CA 1
ATOM 1602 C C . ILE A 1 202 ? 15.537 0.969 -12.006 1.00 90.62 202 ILE A C 1
ATOM 1604 O O . ILE A 1 202 ? 16.171 0.353 -12.859 1.00 90.62 202 ILE A O 1
ATOM 1608 N N . GLU A 1 203 ? 14.929 0.385 -10.988 1.00 91.19 203 GLU A N 1
ATOM 1609 C CA . GLU A 1 203 ? 14.888 -1.052 -10.757 1.00 91.19 203 GLU A CA 1
ATOM 1610 C C . GLU A 1 203 ? 13.434 -1.512 -10.755 1.00 91.19 203 GLU A C 1
ATOM 1612 O O . GLU A 1 203 ? 12.528 -0.755 -10.399 1.00 91.19 203 GLU A O 1
ATOM 1617 N N . ARG A 1 204 ? 13.194 -2.757 -11.159 1.00 93.81 204 ARG A N 1
ATOM 1618 C CA . ARG A 1 204 ? 11.876 -3.380 -11.068 1.00 93.81 204 ARG A CA 1
ATOM 1619 C C . ARG A 1 204 ? 12.000 -4.711 -10.364 1.00 93.81 204 ARG A C 1
ATOM 1621 O O . ARG A 1 204 ? 12.875 -5.508 -10.687 1.00 93.81 204 ARG A O 1
ATOM 1628 N N . ARG A 1 205 ? 11.063 -4.989 -9.465 1.00 95.69 205 ARG A N 1
ATOM 1629 C CA . ARG A 1 205 ? 10.874 -6.317 -8.882 1.00 95.69 205 ARG A CA 1
ATOM 1630 C C . ARG A 1 205 ? 9.493 -6.841 -9.214 1.00 95.69 205 ARG A C 1
ATOM 1632 O O . ARG A 1 205 ? 8.519 -6.093 -9.169 1.00 95.69 205 ARG A O 1
ATOM 1639 N N . VAL A 1 206 ? 9.425 -8.118 -9.564 1.00 97.44 206 VAL A N 1
ATOM 1640 C CA . VAL A 1 206 ? 8.192 -8.822 -9.929 1.00 97.44 206 VAL A CA 1
ATOM 1641 C C . VAL A 1 206 ? 8.022 -10.005 -8.989 1.00 97.44 206 VAL A C 1
ATOM 1643 O O . VAL A 1 206 ? 8.959 -10.781 -8.806 1.00 97.44 206 VAL A O 1
ATOM 1646 N N . ASN A 1 207 ? 6.846 -10.132 -8.380 1.00 98.12 207 ASN A N 1
ATOM 1647 C CA . ASN A 1 207 ? 6.518 -11.263 -7.519 1.00 98.12 207 ASN A CA 1
ATOM 1648 C C . ASN A 1 207 ? 6.498 -12.574 -8.330 1.00 98.12 207 ASN A C 1
ATOM 1650 O O . ASN A 1 207 ? 6.117 -12.572 -9.502 1.00 98.12 207 ASN A O 1
ATOM 1654 N N . ILE A 1 208 ? 6.925 -13.686 -7.729 1.00 97.81 208 ILE A N 1
ATOM 1655 C CA . ILE A 1 208 ? 6.996 -14.987 -8.416 1.00 97.81 208 ILE A CA 1
ATOM 1656 C C . ILE A 1 208 ? 5.644 -15.709 -8.487 1.00 97.81 208 ILE A C 1
ATOM 1658 O O . ILE A 1 208 ? 5.444 -16.572 -9.344 1.00 97.81 208 ILE A O 1
ATOM 1662 N N . HIS A 1 209 ? 4.707 -15.356 -7.612 1.00 97.88 209 HIS A N 1
ATOM 1663 C CA . HIS A 1 209 ? 3.383 -15.950 -7.529 1.00 97.88 209 HIS A CA 1
ATOM 1664 C C . HIS A 1 209 ? 2.365 -15.081 -8.261 1.00 97.88 209 HIS A C 1
ATOM 1666 O O . HIS A 1 209 ? 2.360 -13.851 -8.163 1.00 97.88 209 HIS A O 1
ATOM 1672 N N . ARG A 1 210 ? 1.470 -15.723 -9.019 1.00 97.06 210 ARG A N 1
ATOM 1673 C CA . ARG A 1 210 ? 0.408 -14.998 -9.723 1.00 97.06 210 ARG A CA 1
ATOM 1674 C C . ARG A 1 210 ? -0.466 -14.288 -8.702 1.00 97.06 210 ARG A C 1
ATOM 1676 O O . ARG A 1 210 ? -0.896 -14.894 -7.724 1.00 97.06 210 ARG A O 1
ATOM 1683 N N . ILE A 1 211 ? -0.810 -13.035 -8.977 1.00 96.38 211 ILE A N 1
ATOM 1684 C CA . ILE A 1 211 ? -1.599 -12.219 -8.055 1.00 96.38 211 ILE A CA 1
ATOM 1685 C C . ILE A 1 211 ? -3.001 -12.798 -7.833 1.00 96.38 211 ILE A C 1
ATOM 1687 O O . ILE A 1 211 ? -3.624 -12.488 -6.832 1.00 96.38 211 ILE A O 1
ATOM 1691 N N . THR A 1 212 ? -3.495 -13.677 -8.707 1.00 95.50 212 THR A N 1
ATOM 1692 C CA . THR A 1 212 ? -4.799 -14.343 -8.576 1.00 95.50 212 THR A CA 1
ATOM 1693 C C . THR A 1 212 ? -4.742 -15.727 -7.923 1.00 95.50 212 THR A C 1
ATOM 1695 O O . THR A 1 212 ? -5.797 -16.303 -7.683 1.00 95.50 212 THR A O 1
ATOM 1698 N N . ASP A 1 213 ? -3.564 -16.271 -7.588 1.00 95.19 213 ASP A N 1
ATOM 1699 C CA . ASP A 1 213 ? -3.437 -17.625 -7.017 1.00 95.19 213 ASP A CA 1
ATOM 1700 C C . ASP A 1 213 ? -3.778 -17.680 -5.515 1.00 95.19 213 ASP A C 1
ATOM 1702 O O . ASP A 1 213 ? -2.938 -17.897 -4.640 1.00 95.19 213 ASP A O 1
ATOM 1706 N N . ARG A 1 214 ? -5.053 -17.444 -5.206 1.00 93.88 214 ARG A N 1
ATOM 1707 C CA . ARG A 1 214 ? -5.579 -17.397 -3.835 1.00 93.88 214 ARG A CA 1
ATOM 1708 C C . ARG A 1 214 ? -5.613 -18.764 -3.157 1.00 93.88 214 ARG A C 1
ATOM 1710 O O . ARG A 1 214 ? -5.719 -18.819 -1.938 1.00 93.88 214 ARG A O 1
ATOM 1717 N N . LYS A 1 215 ? -5.564 -19.846 -3.937 1.00 93.75 215 LYS A N 1
ATOM 1718 C CA . LYS A 1 215 ? -5.653 -21.216 -3.426 1.00 93.75 215 LYS A CA 1
ATOM 1719 C C . LYS A 1 215 ? -4.356 -21.646 -2.751 1.00 93.75 215 LYS A C 1
ATOM 1721 O O . LYS A 1 215 ? -4.409 -22.326 -1.733 1.00 93.75 215 LYS A O 1
ATOM 1726 N N . ASN A 1 216 ? -3.220 -21.265 -3.331 1.00 95.88 216 ASN A N 1
ATOM 1727 C CA . ASN A 1 216 ? -1.917 -21.735 -2.873 1.00 95.88 216 ASN A CA 1
ATOM 1728 C C . ASN A 1 216 ? -1.187 -20.716 -1.994 1.00 95.88 216 ASN A C 1
ATOM 1730 O O . ASN A 1 216 ? -0.325 -21.116 -1.218 1.00 95.88 216 ASN A O 1
ATOM 1734 N N . TYR A 1 217 ? -1.519 -19.425 -2.112 1.00 96.88 217 TYR A N 1
ATOM 1735 C CA . TYR A 1 217 ? -0.729 -18.353 -1.512 1.00 96.88 217 TYR A CA 1
ATOM 1736 C C . TYR A 1 217 ? -1.586 -17.256 -0.875 1.00 96.88 217 TYR A C 1
ATOM 1738 O O . TYR A 1 217 ? -2.606 -16.797 -1.415 1.00 96.88 217 TYR A O 1
ATOM 1746 N N . THR A 1 218 ? -1.109 -16.758 0.258 1.00 96.94 218 THR A N 1
ATOM 1747 C CA . THR A 1 218 ? -1.684 -15.621 0.980 1.00 96.94 218 THR A CA 1
ATOM 1748 C C . THR A 1 218 ? -1.597 -14.319 0.166 1.00 96.94 218 THR A C 1
ATOM 1750 O O . THR A 1 218 ? -0.818 -14.219 -0.790 1.00 96.94 218 THR A O 1
ATOM 1753 N N . PRO A 1 219 ? -2.382 -13.279 0.519 1.00 97.12 219 PRO A N 1
ATOM 1754 C CA . PRO A 1 219 ? -2.226 -11.942 -0.058 1.00 97.12 219 PRO A CA 1
ATOM 1755 C C . PRO A 1 219 ? -0.789 -11.418 0.010 1.00 97.12 219 PRO A C 1
ATOM 1757 O O . PRO A 1 219 ? -0.303 -10.849 -0.964 1.00 97.12 219 PRO A O 1
ATOM 1760 N N . TYR A 1 220 ? -0.107 -11.654 1.135 1.00 97.94 220 TYR A N 1
ATOM 1761 C CA . TYR A 1 220 ? 1.272 -11.229 1.341 1.00 97.94 220 TYR A CA 1
ATOM 1762 C C . TYR A 1 220 ? 2.225 -11.886 0.341 1.00 97.94 220 TYR A C 1
ATOM 1764 O O . TYR A 1 220 ? 2.906 -11.185 -0.405 1.00 97.94 220 TYR A O 1
ATOM 1772 N N . GLU A 1 221 ? 2.221 -13.217 0.259 1.00 97.75 221 GLU A N 1
ATOM 1773 C CA . GLU A 1 221 ? 3.141 -13.971 -0.603 1.00 97.75 221 GLU A CA 1
ATOM 1774 C C . GLU A 1 221 ? 2.994 -13.599 -2.082 1.00 97.75 221 GLU A C 1
ATOM 1776 O O . GLU A 1 221 ? 3.991 -13.538 -2.795 1.00 97.75 221 GLU A O 1
ATOM 1781 N N . ARG A 1 222 ? 1.773 -13.289 -2.540 1.00 97.50 222 ARG A N 1
ATOM 1782 C CA . ARG A 1 222 ? 1.488 -12.913 -3.937 1.00 97.50 222 ARG A CA 1
ATOM 1783 C C . ARG A 1 222 ? 1.767 -11.457 -4.289 1.00 97.50 222 ARG A C 1
ATOM 1785 O O . ARG A 1 222 ? 1.881 -11.132 -5.472 1.00 97.50 222 ARG A O 1
ATOM 1792 N N . ALA A 1 223 ? 1.798 -10.568 -3.301 1.00 97.50 223 ALA A N 1
ATOM 1793 C CA . ALA A 1 223 ? 1.904 -9.132 -3.536 1.00 97.50 223 ALA A CA 1
ATOM 1794 C C . ALA A 1 223 ? 3.255 -8.546 -3.123 1.00 97.50 223 ALA A C 1
ATOM 1796 O O . ALA A 1 223 ? 3.664 -7.534 -3.684 1.00 97.50 223 ALA A O 1
ATOM 1797 N N . VAL A 1 224 ? 3.974 -9.155 -2.185 1.00 96.81 224 VAL A N 1
ATOM 1798 C CA . VAL A 1 224 ? 5.191 -8.555 -1.635 1.00 96.81 224 VAL A CA 1
ATOM 1799 C C . VAL A 1 224 ? 6.318 -8.436 -2.673 1.00 96.81 224 VAL A C 1
ATOM 1801 O O . VAL A 1 224 ? 6.495 -9.316 -3.520 1.00 96.81 224 VAL A O 1
ATOM 1804 N N . THR A 1 225 ? 7.088 -7.339 -2.627 1.00 95.31 225 THR A N 1
ATOM 1805 C CA . THR A 1 225 ? 8.211 -7.102 -3.550 1.00 95.31 225 THR A CA 1
ATOM 1806 C C . THR A 1 225 ? 9.508 -6.732 -2.824 1.00 95.31 225 THR A C 1
ATOM 1808 O O . THR A 1 225 ? 10.231 -7.628 -2.396 1.00 95.31 225 THR A O 1
ATOM 1811 N N . TYR A 1 226 ? 9.833 -5.444 -2.704 1.00 92.44 226 TYR A N 1
ATOM 1812 C CA . TYR A 1 226 ? 11.018 -4.926 -2.009 1.00 92.44 226 TYR A CA 1
ATOM 1813 C C . TYR A 1 226 ? 10.911 -5.040 -0.485 1.00 92.44 226 TYR A C 1
ATOM 1815 O O . TYR A 1 226 ? 11.915 -5.027 0.222 1.00 92.44 226 TYR A O 1
ATOM 1823 N N . GLU A 1 227 ? 9.687 -5.122 0.016 1.00 90.81 227 GLU A N 1
ATOM 1824 C CA . GLU A 1 227 ? 9.342 -5.062 1.430 1.00 90.81 227 GLU A CA 1
ATOM 1825 C C . GLU A 1 227 ? 9.537 -6.411 2.135 1.00 90.81 227 GLU A C 1
ATOM 1827 O O . GLU A 1 227 ? 9.629 -6.462 3.359 1.00 90.81 227 GLU A O 1
ATOM 1832 N N . GLY A 1 228 ? 9.588 -7.506 1.373 1.00 89.81 228 GLY A N 1
ATOM 1833 C CA . GLY A 1 228 ? 9.639 -8.870 1.891 1.00 89.81 228 GLY A CA 1
ATOM 1834 C C . GLY A 1 228 ? 10.932 -9.611 1.564 1.00 89.81 228 GLY A C 1
ATOM 1835 O O . GLY A 1 228 ? 11.839 -9.068 0.928 1.00 89.81 228 GLY A O 1
ATOM 1836 N N . PRO A 1 229 ? 11.024 -10.881 1.991 1.00 91.88 229 PRO A N 1
ATOM 1837 C CA . PRO A 1 229 ? 12.139 -11.753 1.653 1.00 91.88 229 PRO A CA 1
ATOM 1838 C C . PRO A 1 229 ? 12.382 -11.857 0.144 1.00 91.88 229 PRO A C 1
ATOM 1840 O O . PRO A 1 229 ? 11.450 -11.944 -0.657 1.00 91.88 229 PRO A O 1
ATOM 1843 N N . SER A 1 230 ? 13.657 -11.928 -0.241 1.00 90.81 230 SER A N 1
ATOM 1844 C CA . SER A 1 230 ? 14.075 -11.945 -1.647 1.00 90.81 230 SER A CA 1
ATOM 1845 C C . SER A 1 230 ? 13.539 -13.133 -2.448 1.00 90.81 230 SER A C 1
ATOM 1847 O O . SER A 1 230 ? 13.465 -13.032 -3.665 1.00 90.81 230 SER A O 1
ATOM 1849 N N . HIS A 1 231 ? 13.132 -14.230 -1.804 1.00 94.94 231 HIS A N 1
ATOM 1850 C CA . HIS A 1 231 ? 12.596 -15.405 -2.495 1.00 94.94 231 HIS A CA 1
ATOM 1851 C C . HIS A 1 231 ? 11.168 -15.220 -3.032 1.00 94.94 231 HIS A C 1
ATOM 1853 O O . HIS A 1 231 ? 10.745 -16.019 -3.857 1.00 94.94 231 HIS A O 1
ATOM 1859 N N . TYR A 1 232 ? 10.434 -14.180 -2.621 1.00 96.19 232 TYR A N 1
ATOM 1860 C CA . TYR A 1 232 ? 9.086 -13.909 -3.143 1.00 96.19 232 TYR A CA 1
ATOM 1861 C C . TYR A 1 232 ? 9.075 -13.091 -4.438 1.00 96.19 232 TYR A C 1
ATOM 1863 O O . TYR A 1 232 ? 8.040 -12.982 -5.094 1.00 96.19 232 TYR A O 1
ATOM 1871 N N . SER A 1 233 ? 10.196 -12.483 -4.830 1.00 96.56 233 SER A N 1
ATOM 1872 C CA . SER A 1 233 ? 10.245 -11.645 -6.028 1.00 96.56 233 SER A CA 1
ATOM 1873 C C . SER A 1 233 ? 11.603 -11.668 -6.713 1.00 96.56 233 SER A C 1
ATOM 1875 O O . SER A 1 233 ? 12.648 -11.728 -6.073 1.00 96.56 233 SER A O 1
ATOM 1877 N N . ASN A 1 234 ? 11.590 -11.543 -8.034 1.00 96.38 234 ASN A N 1
ATOM 1878 C CA . ASN A 1 234 ? 12.795 -11.453 -8.845 1.00 96.38 234 ASN A CA 1
ATOM 1879 C C . ASN A 1 234 ? 13.021 -10.012 -9.294 1.00 96.38 234 ASN A C 1
ATOM 1881 O O . ASN A 1 234 ? 12.074 -9.304 -9.646 1.00 96.38 234 ASN A O 1
ATOM 1885 N N . GLU A 1 235 ? 14.281 -9.586 -9.302 1.00 93.75 235 GLU A N 1
ATOM 1886 C CA . GLU A 1 235 ? 14.674 -8.348 -9.966 1.00 93.75 235 GLU A CA 1
ATOM 1887 C C . GLU A 1 235 ? 14.611 -8.544 -11.484 1.00 93.75 235 GLU A C 1
ATOM 1889 O O . GLU A 1 235 ? 15.029 -9.572 -12.017 1.00 93.75 235 GLU A O 1
ATOM 1894 N N . VAL A 1 236 ? 14.043 -7.565 -12.179 1.00 88.88 236 VAL A N 1
ATOM 1895 C CA . VAL A 1 236 ? 13.848 -7.577 -13.624 1.00 88.88 236 VAL A CA 1
ATOM 1896 C C . VAL A 1 236 ? 14.405 -6.284 -14.193 1.00 88.88 236 VAL A C 1
ATOM 1898 O O . VAL A 1 236 ? 14.152 -5.197 -13.674 1.00 88.88 236 VAL A O 1
ATOM 1901 N N . PHE A 1 237 ? 15.144 -6.399 -15.292 1.00 79.81 237 PHE A N 1
ATOM 1902 C CA . PHE A 1 237 ? 15.725 -5.245 -15.959 1.00 79.81 237 PHE A CA 1
ATOM 1903 C C . PHE A 1 237 ? 14.638 -4.312 -16.515 1.00 79.81 237 PHE A C 1
ATOM 1905 O O . PHE A 1 237 ? 13.730 -4.737 -17.235 1.00 79.81 237 PHE A O 1
ATOM 1912 N N . CYS A 1 238 ? 14.757 -3.021 -16.210 1.00 73.88 238 CYS A N 1
ATOM 1913 C CA . CYS A 1 238 ? 13.965 -1.971 -16.836 1.00 73.88 238 CYS A CA 1
ATOM 1914 C C . CYS A 1 238 ? 14.663 -1.523 -18.119 1.00 73.88 238 CYS A C 1
ATOM 1916 O O . CYS A 1 238 ? 15.610 -0.742 -18.067 1.00 73.88 238 CYS A O 1
ATOM 1918 N N . ALA A 1 239 ? 14.198 -1.987 -19.280 1.00 60.09 239 ALA A N 1
ATOM 1919 C CA . ALA A 1 239 ? 14.643 -1.395 -20.535 1.00 60.09 239 ALA A CA 1
ATOM 1920 C C . ALA A 1 239 ? 14.123 0.055 -20.622 1.00 60.09 239 ALA A C 1
ATOM 1922 O O . ALA A 1 239 ? 12.922 0.273 -20.428 1.00 60.09 239 ALA A O 1
ATOM 1923 N N . PRO A 1 240 ? 14.971 1.055 -20.921 1.00 56.06 240 PRO A N 1
ATOM 1924 C CA . PRO A 1 240 ? 14.479 2.378 -21.260 1.00 56.06 240 PRO A CA 1
ATOM 1925 C C . PRO A 1 240 ? 13.765 2.277 -22.611 1.00 56.06 240 PRO A C 1
ATOM 1927 O O . PRO A 1 240 ? 14.400 2.185 -23.660 1.00 56.06 240 PRO A O 1
ATOM 1930 N N . HIS A 1 241 ? 12.432 2.264 -22.594 1.00 47.88 241 HIS A N 1
ATOM 1931 C CA . HIS A 1 241 ? 11.636 2.426 -23.809 1.00 47.88 241 HIS A CA 1
ATOM 1932 C C . HIS A 1 241 ? 11.759 3.886 -24.255 1.00 47.88 241 HIS A C 1
ATOM 1934 O O . HIS A 1 241 ? 10.991 4.753 -23.844 1.00 47.88 241 HIS A O 1
ATOM 1940 N N . LEU A 1 242 ? 12.809 4.182 -25.021 1.00 46.44 242 LEU A N 1
ATOM 1941 C CA . LEU A 1 242 ? 12.988 5.468 -25.683 1.00 46.44 242 LEU A CA 1
ATOM 1942 C C . LEU A 1 242 ? 12.084 5.488 -26.917 1.00 46.44 242 LEU A C 1
ATOM 1944 O O . LEU A 1 242 ? 12.505 5.102 -28.007 1.00 46.44 242 LEU A O 1
ATOM 1948 N N . GLU A 1 243 ? 10.840 5.942 -26.767 1.00 44.50 243 GLU A N 1
ATOM 1949 C CA . GLU A 1 243 ? 10.070 6.342 -27.944 1.00 44.50 243 GLU A CA 1
ATOM 1950 C C . GLU A 1 243 ? 10.724 7.585 -28.541 1.00 44.50 243 GLU A C 1
ATOM 1952 O O . GLU A 1 243 ? 10.651 8.686 -27.988 1.00 44.50 243 GLU A O 1
ATOM 1957 N N . LYS A 1 244 ? 11.395 7.406 -29.683 1.00 40.97 244 LYS A N 1
ATOM 1958 C CA . LYS A 1 244 ? 11.739 8.525 -30.554 1.00 40.97 244 LYS A CA 1
ATOM 1959 C C . LYS A 1 244 ? 10.424 9.146 -31.014 1.00 40.97 244 LYS A C 1
ATOM 1961 O O . LYS A 1 244 ? 9.711 8.554 -31.818 1.00 40.97 244 LYS A O 1
ATOM 1966 N N . ARG A 1 245 ? 10.097 10.328 -30.491 1.00 46.59 245 ARG A N 1
ATOM 1967 C CA . ARG A 1 245 ? 9.111 11.197 -31.136 1.00 46.59 245 ARG A CA 1
ATOM 1968 C C . ARG A 1 245 ? 9.703 11.611 -32.483 1.00 46.59 245 ARG A C 1
ATOM 1970 O O . ARG A 1 245 ? 10.724 12.298 -32.494 1.00 46.59 245 ARG A O 1
ATOM 1977 N N . ASN A 1 246 ? 9.110 11.109 -33.565 1.00 46.31 246 ASN A N 1
ATOM 1978 C CA . ASN A 1 246 ? 9.289 11.653 -34.912 1.00 46.31 246 ASN A CA 1
ATOM 1979 C C . ASN A 1 246 ? 8.563 12.994 -35.027 1.00 46.31 246 ASN A C 1
ATOM 1981 O O . ASN A 1 246 ? 7.504 13.133 -34.369 1.00 46.31 246 ASN A O 1
#

pLDDT: mean 75.45, std 23.21, range [26.59, 98.12]

Secondary structure (DSSP, 8-state):
--------HHHHHHHHHHHH-B-TTS-B-TT-----EEEEETTEEEEEEEE-TTS-EEEEEGGG--HHHHHHHHHHHHHHHHHTTS------------------------------------S-----TT-----EEEEEEEE-TTT--EEEEEEEE-HHHHHIIIII-S---SEEEEEPPPPSSSEEEEEEEEE-SS-EEEEEEEEEEETT-TTTS-HHHHH-SSSS-GGGEEEE----------

Radius of gyration: 26.12 Å; chains: 1; bounding box: 85×54×63 Å

Foldseek 3Di:
DPQDDDPPVVVVVVVLVQQQDADPVRDRPQVDDFFWKFWDDFQDTAWIWDQDPSRHIDIDGDPVRDLVVVLCRLCVVVVVVVVVVPPPDPDDDDDDDDDDDDDDDDDDDDDDDDDDDPPDPPPDPPPPLPDLQFRKKKWAWDQDPPPRGIAIDIDTDGSVRSCCSRPPDPGDHGTMIGTDDDDPDQAAKDWDWDDDPVDIDIKMKTFPDGSSPVPPDDNCLRHDTPNDDPVGIDIDDDDPPPDDDD

Sequence (246 aa):
MSHRHPLETEVLTALYHYLSKKNKHLESCPCVIVPQTIVYEHNFPTVWYQQTANKEFKKKSGKELETKAIMNEFTRNIVMSRIGATTTTTGEQDPSASAATTQPPAQTADPNNPSAGLASNDQNVMMNDNHHGIVAQFISQTEDEKTGEIINNVEFLDVETLDDFLFKRKKRDKGILQQFITPKGPYNFVIQAIWSPHVTKIERRVNIHRITDRKNYTPYERAVTYEGPSHYSNEVFCAPHLEKRN

Organism: Naegleria fowleri (NCBI:txid5763)